Protein AF-A0A9E1ZU69-F1 (afdb_monomer_lite)

Structure (mmCIF, N/CA/C/O backbone):
data_AF-A0A9E1ZU69-F1
#
_entry.id   AF-A0A9E1ZU69-F1
#
loop_
_atom_site.group_PDB
_atom_site.id
_atom_site.type_symbol
_atom_site.label_atom_id
_atom_site.label_alt_id
_atom_site.label_comp_id
_atom_site.label_asym_id
_atom_site.label_entity_id
_atom_site.label_seq_id
_atom_site.pdbx_PDB_ins_code
_atom_site.Cartn_x
_atom_site.Cartn_y
_atom_site.Cartn_z
_atom_site.occupancy
_atom_site.B_iso_or_equiv
_atom_site.auth_seq_id
_atom_site.auth_comp_id
_atom_site.auth_asym_id
_atom_site.auth_atom_id
_atom_site.pdbx_PDB_model_num
ATOM 1 N N . MET A 1 1 ? 20.588 -8.454 -22.641 1.00 67.88 1 MET A N 1
ATOM 2 C CA . MET A 1 1 ? 20.959 -7.018 -22.815 1.00 67.88 1 MET A CA 1
ATOM 3 C C . MET A 1 1 ? 22.465 -6.683 -22.753 1.00 67.88 1 MET A C 1
ATOM 5 O O . MET A 1 1 ? 22.788 -5.515 -22.916 1.00 67.88 1 MET A O 1
ATOM 9 N N . GLY A 1 2 ? 23.400 -7.631 -22.568 1.00 78.75 2 GLY A N 1
ATOM 10 C CA . GLY A 1 2 ? 24.853 -7.400 -22.761 1.00 78.75 2 GLY A CA 1
ATOM 11 C C . GLY A 1 2 ? 25.554 -6.403 -21.818 1.00 78.75 2 GLY A C 1
ATOM 12 O O . GLY A 1 2 ? 26.750 -6.179 -21.959 1.00 78.75 2 GLY A O 1
ATOM 13 N N . VAL A 1 3 ? 24.832 -5.807 -20.868 1.00 89.12 3 VAL A N 1
ATOM 14 C CA . VAL A 1 3 ? 25.339 -4.890 -19.839 1.00 89.12 3 VAL A CA 1
ATOM 15 C C . VAL A 1 3 ? 25.012 -5.502 -18.486 1.00 89.12 3 VAL A C 1
ATOM 17 O O . VAL A 1 3 ? 23.889 -5.965 -18.275 1.00 89.12 3 VAL A O 1
ATOM 20 N N . GLU A 1 4 ? 25.983 -5.493 -17.579 1.00 92.38 4 GLU A N 1
ATOM 21 C CA . GLU A 1 4 ? 25.783 -5.946 -16.209 1.00 92.38 4 GLU A CA 1
ATOM 22 C C . GLU A 1 4 ? 24.802 -5.025 -15.474 1.00 92.38 4 GLU A C 1
ATOM 24 O O . GLU A 1 4 ? 24.901 -3.794 -15.526 1.00 92.38 4 GLU A O 1
ATOM 29 N N . VAL A 1 5 ? 23.835 -5.630 -14.790 1.00 92.75 5 VAL A N 1
ATOM 30 C CA . VAL A 1 5 ? 22.830 -4.920 -14.005 1.00 92.75 5 VAL A CA 1
ATOM 31 C C . VAL A 1 5 ? 22.706 -5.563 -12.635 1.00 92.75 5 VAL A C 1
ATOM 33 O O . VAL A 1 5 ? 22.733 -6.784 -12.509 1.00 92.75 5 VAL A O 1
ATOM 36 N N . LYS A 1 6 ? 22.500 -4.739 -11.608 1.00 93.25 6 LYS A N 1
ATOM 37 C CA . LYS A 1 6 ? 22.016 -5.198 -10.312 1.00 93.25 6 LYS A CA 1
ATOM 38 C C . LYS A 1 6 ? 20.544 -5.586 -10.470 1.00 93.25 6 LYS A C 1
ATOM 40 O O . LYS A 1 6 ? 19.745 -4.691 -10.775 1.00 93.25 6 LYS A O 1
ATOM 45 N N . PRO A 1 7 ? 20.169 -6.861 -10.270 1.00 91.44 7 PRO A N 1
ATOM 46 C CA . PRO A 1 7 ? 18.796 -7.298 -10.466 1.00 91.44 7 PRO A CA 1
ATOM 47 C C . PRO A 1 7 ? 17.822 -6.496 -9.607 1.00 91.44 7 PRO A C 1
ATOM 49 O O . PRO A 1 7 ? 18.098 -6.176 -8.449 1.00 91.44 7 PRO A O 1
ATOM 52 N N . THR A 1 8 ? 16.675 -6.185 -10.192 1.00 88.62 8 THR A N 1
ATOM 53 C CA . THR A 1 8 ? 15.509 -5.678 -9.474 1.00 88.62 8 THR A CA 1
ATOM 54 C C . THR A 1 8 ? 14.303 -6.474 -9.932 1.00 88.62 8 THR A C 1
ATOM 56 O O . THR A 1 8 ? 14.311 -7.042 -11.021 1.00 88.62 8 THR A O 1
ATOM 59 N N . GLN A 1 9 ? 13.280 -6.515 -9.095 1.00 81.00 9 GLN A N 1
ATOM 60 C CA . GLN A 1 9 ? 11.979 -7.062 -9.442 1.00 81.00 9 GLN A CA 1
ATOM 61 C C . GLN A 1 9 ? 10.927 -6.002 -9.141 1.00 81.00 9 GLN A C 1
ATOM 63 O O . GLN A 1 9 ? 11.153 -5.112 -8.319 1.00 81.00 9 GLN A O 1
ATOM 68 N N . GLY A 1 10 ? 9.803 -6.082 -9.841 1.00 88.75 10 GLY A N 1
ATOM 69 C CA . GLY A 1 10 ? 8.682 -5.175 -9.651 1.00 88.75 10 GLY A CA 1
ATOM 70 C C . GLY A 1 10 ? 8.168 -4.590 -10.955 1.00 88.75 10 GLY A C 1
ATOM 71 O O . GLY A 1 10 ? 8.852 -4.568 -11.987 1.00 88.75 10 GLY A O 1
ATOM 72 N N . THR A 1 11 ? 6.935 -4.115 -10.872 1.00 93.25 11 THR A N 1
ATOM 73 C CA . THR A 1 11 ? 6.225 -3.461 -11.962 1.00 93.25 11 THR A CA 1
ATOM 74 C C . THR A 1 11 ? 6.460 -1.960 -11.881 1.00 93.25 11 THR A C 1
ATOM 76 O O . THR A 1 11 ? 6.464 -1.372 -10.802 1.00 93.25 11 THR A O 1
ATOM 79 N N . TYR A 1 12 ? 6.667 -1.328 -13.030 1.00 93.75 12 TYR A N 1
ATOM 80 C CA . TYR A 1 12 ? 6.884 0.104 -13.154 1.00 93.75 12 TYR A CA 1
ATOM 81 C C . TYR A 1 12 ? 5.883 0.696 -14.138 1.00 93.75 12 TYR A C 1
ATOM 83 O O . TYR A 1 12 ? 5.731 0.200 -15.255 1.00 93.75 12 TYR A O 1
ATOM 91 N N . LEU A 1 13 ? 5.248 1.789 -13.735 1.00 92.81 13 LEU A N 1
ATOM 92 C CA . LEU A 1 13 ? 4.365 2.593 -14.561 1.00 92.81 13 LEU A CA 1
ATOM 93 C C . LEU A 1 13 ? 5.162 3.653 -15.322 1.00 92.81 13 LEU A C 1
ATOM 95 O O . LEU A 1 13 ? 5.930 4.423 -14.737 1.00 92.81 13 LEU A O 1
ATOM 99 N N . VAL A 1 14 ? 4.941 3.735 -16.630 1.00 93.88 14 VAL A N 1
ATOM 100 C CA . VAL A 1 14 ? 5.487 4.792 -17.482 1.00 93.88 14 VAL A CA 1
ATOM 101 C C . VAL A 1 14 ? 4.636 6.053 -17.336 1.00 93.88 14 VAL A C 1
ATOM 103 O O . VAL A 1 14 ? 3.497 6.112 -17.791 1.00 93.88 14 VAL A O 1
ATOM 106 N N . THR A 1 15 ? 5.199 7.106 -16.745 1.00 90.94 15 THR A N 1
ATOM 107 C CA . THR A 1 15 ? 4.473 8.371 -16.496 1.00 90.94 15 THR A CA 1
ATOM 108 C C . THR A 1 15 ? 4.539 9.363 -17.658 1.00 90.94 15 THR A C 1
ATOM 110 O O . THR A 1 15 ? 3.729 10.289 -17.738 1.00 90.94 15 THR A O 1
ATOM 113 N N . LYS A 1 16 ? 5.496 9.176 -18.575 1.00 92.25 16 LYS A N 1
ATOM 114 C CA . LYS A 1 16 ? 5.696 9.981 -19.788 1.00 92.25 16 LYS A CA 1
ATOM 115 C C . LYS A 1 16 ? 6.231 9.102 -20.912 1.00 92.25 16 LYS A C 1
ATOM 117 O O . LYS A 1 16 ? 7.031 8.208 -20.654 1.00 92.25 16 LYS A O 1
ATOM 122 N N . ASP A 1 17 ? 5.845 9.402 -22.150 1.00 96.25 17 ASP A N 1
ATOM 123 C CA . ASP A 1 17 ? 6.410 8.756 -23.336 1.00 96.25 17 ASP A CA 1
ATOM 124 C C . ASP A 1 17 ? 7.946 8.761 -23.298 1.00 96.25 17 ASP A C 1
ATOM 126 O O . ASP A 1 17 ? 8.570 9.808 -23.112 1.00 96.25 17 ASP A O 1
ATOM 130 N N . VAL A 1 18 ? 8.565 7.600 -23.516 1.00 96.56 18 VAL A N 1
ATOM 131 C CA . VAL A 1 18 ? 10.014 7.444 -23.350 1.00 96.56 18 VAL A CA 1
ATOM 132 C C . VAL A 1 18 ? 10.609 6.457 -24.344 1.00 96.56 18 VAL A C 1
ATOM 134 O O . VAL A 1 18 ? 10.004 5.453 -24.710 1.00 96.56 18 VAL A O 1
ATOM 137 N N . ASN A 1 19 ? 11.819 6.757 -24.812 1.00 97.88 19 ASN A N 1
ATOM 138 C CA . ASN A 1 19 ? 12.558 5.875 -25.709 1.00 97.88 19 ASN A CA 1
ATOM 139 C C . ASN A 1 19 ? 13.207 4.730 -24.926 1.00 97.88 19 ASN A C 1
ATOM 141 O O . ASN A 1 19 ? 13.850 4.971 -23.904 1.00 97.88 19 ASN A O 1
ATOM 145 N N . VAL A 1 20 ? 13.131 3.522 -25.478 1.00 97.69 20 VAL A N 1
ATOM 146 C CA . VAL A 1 20 ? 13.936 2.381 -25.034 1.00 97.69 20 VAL A CA 1
ATOM 147 C C . VAL A 1 20 ? 15.248 2.385 -25.809 1.00 97.69 20 VAL A C 1
ATOM 149 O O . VAL A 1 20 ? 15.272 2.545 -27.035 1.00 97.69 20 VAL A O 1
ATOM 152 N N . ARG A 1 21 ? 16.355 2.249 -25.089 1.00 97.94 21 ARG A N 1
ATOM 153 C CA . ARG A 1 21 ? 17.717 2.427 -25.592 1.00 97.94 21 ARG A CA 1
ATOM 154 C C . ARG A 1 21 ? 18.514 1.132 -25.494 1.00 97.94 21 ARG A C 1
ATOM 156 O O . ARG A 1 21 ? 18.336 0.360 -24.558 1.00 97.94 21 ARG A O 1
ATOM 163 N N . ALA A 1 22 ? 19.412 0.907 -26.450 1.00 96.94 22 ALA A N 1
ATOM 164 C CA . ALA A 1 22 ? 20.278 -0.275 -26.455 1.00 96.94 22 ALA A CA 1
ATOM 165 C C . ALA A 1 22 ? 21.314 -0.264 -25.320 1.00 96.94 22 ALA A C 1
ATOM 167 O O . ALA A 1 22 ? 21.717 -1.321 -24.850 1.00 96.94 22 ALA A O 1
ATOM 168 N N . LEU A 1 23 ? 21.726 0.926 -24.873 1.00 96.25 23 LEU A N 1
ATOM 169 C CA . LEU A 1 23 ? 22.646 1.136 -23.754 1.00 96.25 23 LEU A CA 1
ATOM 170 C C . LEU A 1 23 ? 22.067 2.199 -22.805 1.00 96.25 23 LEU A C 1
ATOM 172 O O . LEU A 1 23 ? 21.267 3.024 -23.259 1.00 96.25 23 LEU A O 1
ATOM 176 N N . PRO A 1 24 ? 22.491 2.250 -21.527 1.00 96.00 24 PRO A N 1
ATOM 177 C CA . PRO A 1 24 ? 22.041 3.249 -20.552 1.00 96.00 24 PRO A CA 1
ATOM 178 C C . PRO A 1 24 ? 22.662 4.634 -20.817 1.00 96.00 24 PRO A C 1
ATOM 180 O O . PRO A 1 24 ? 23.413 5.178 -20.017 1.00 96.00 24 PRO A O 1
ATOM 183 N N . LYS A 1 25 ? 22.406 5.186 -22.006 1.00 95.06 25 LYS A N 1
ATOM 184 C CA . LYS A 1 25 ? 22.800 6.533 -22.430 1.00 95.06 25 LYS A CA 1
ATOM 185 C C . LYS A 1 25 ? 21.891 7.029 -23.551 1.00 95.06 25 LYS A C 1
ATOM 187 O O . LYS A 1 25 ? 21.511 6.269 -24.449 1.00 95.06 25 LYS A O 1
ATOM 192 N N . THR A 1 26 ? 21.591 8.326 -23.543 1.00 92.44 26 THR A N 1
ATOM 193 C CA . THR A 1 26 ? 20.655 8.975 -24.480 1.00 92.44 26 THR A CA 1
ATOM 194 C C . THR A 1 26 ? 21.112 8.913 -25.937 1.00 92.44 26 THR A C 1
ATOM 196 O O . THR A 1 26 ? 20.271 8.768 -26.823 1.00 92.44 26 THR A O 1
ATOM 199 N N . ALA A 1 27 ? 22.424 8.956 -26.180 1.00 94.00 27 ALA A N 1
ATOM 200 C CA . ALA A 1 27 ? 23.030 8.891 -27.512 1.00 94.00 27 ALA A CA 1
ATOM 201 C C . ALA A 1 27 ? 23.032 7.482 -28.140 1.00 94.00 27 ALA A C 1
ATOM 203 O O . ALA A 1 27 ? 23.405 7.323 -29.298 1.00 94.00 27 ALA A O 1
ATOM 204 N N . SER A 1 28 ? 22.653 6.437 -27.399 1.00 96.06 28 SER A N 1
ATOM 205 C CA . SER A 1 28 ? 22.638 5.079 -27.950 1.00 96.06 28 SER A CA 1
ATOM 206 C C . SER A 1 28 ? 21.445 4.833 -28.880 1.00 96.06 28 SER A C 1
ATOM 208 O O . SER A 1 28 ? 20.433 5.549 -28.847 1.00 96.06 28 SER A O 1
ATOM 210 N N . LYS A 1 29 ? 21.556 3.780 -29.703 1.00 96.75 29 LYS A N 1
ATOM 211 C CA . LYS A 1 29 ? 20.505 3.346 -30.630 1.00 96.75 29 LYS A CA 1
ATOM 212 C C . LYS A 1 29 ? 19.163 3.231 -29.902 1.00 96.75 29 LYS A C 1
ATOM 214 O O . LYS A 1 29 ? 19.053 2.563 -28.872 1.00 96.75 29 LYS A O 1
ATOM 219 N N . ARG A 1 30 ? 18.138 3.880 -30.457 1.00 97.50 30 ARG A N 1
ATOM 220 C CA . ARG A 1 30 ? 16.747 3.689 -30.037 1.00 97.50 30 ARG A CA 1
ATOM 221 C C . ARG A 1 30 ? 16.267 2.334 -30.546 1.00 97.50 30 ARG A C 1
ATOM 223 O O . ARG A 1 30 ? 16.351 2.075 -31.743 1.00 97.50 30 ARG A O 1
ATOM 230 N N . LEU A 1 31 ? 15.767 1.504 -29.640 1.00 97.00 31 LEU A N 1
ATOM 231 C CA . LEU A 1 31 ? 15.199 0.197 -29.960 1.00 97.00 31 LEU A CA 1
ATOM 232 C C . LEU A 1 31 ? 13.687 0.290 -30.170 1.00 97.00 31 LEU A C 1
ATOM 234 O O . LEU A 1 31 ? 13.161 -0.262 -31.128 1.00 97.00 31 LEU A O 1
ATOM 238 N N . SER A 1 32 ? 12.999 1.026 -29.298 1.00 96.56 32 SER A N 1
ATOM 239 C CA . SER A 1 32 ? 11.549 1.223 -29.348 1.00 96.56 32 SER A CA 1
ATOM 240 C C . SER A 1 32 ? 11.137 2.458 -28.533 1.00 96.56 32 SER A C 1
ATOM 242 O O . SER A 1 32 ? 11.984 3.261 -28.118 1.00 96.56 32 SER A O 1
ATOM 244 N N . ARG A 1 33 ? 9.830 2.637 -28.320 1.00 96.62 33 ARG A N 1
ATOM 245 C CA . ARG A 1 33 ? 9.243 3.689 -27.485 1.00 96.62 33 ARG A CA 1
ATOM 246 C C . ARG A 1 33 ? 8.142 3.085 -26.619 1.00 96.62 33 ARG A C 1
ATOM 248 O O . ARG A 1 33 ? 7.311 2.347 -27.134 1.00 96.62 33 ARG A O 1
ATOM 255 N N . LEU A 1 34 ? 8.134 3.433 -25.338 1.00 97.19 34 LEU A N 1
ATOM 256 C CA . LEU A 1 34 ? 7.037 3.154 -24.416 1.00 97.19 34 LEU A CA 1
ATOM 257 C C . LEU A 1 34 ? 6.139 4.385 -24.313 1.00 97.19 34 LEU A C 1
ATOM 259 O O . LEU A 1 34 ? 6.624 5.523 -24.331 1.00 97.19 34 LEU A O 1
ATOM 263 N N . LYS A 1 35 ? 4.835 4.146 -24.221 1.00 96.25 35 LYS A N 1
ATOM 264 C CA . LYS A 1 35 ? 3.811 5.173 -24.050 1.00 96.25 35 LYS A CA 1
ATOM 265 C C . LYS A 1 35 ? 3.504 5.406 -22.578 1.00 96.25 35 LYS A C 1
ATOM 267 O O . LYS A 1 35 ? 3.616 4.487 -21.768 1.00 96.25 35 LYS A O 1
ATOM 272 N N . LYS A 1 36 ? 3.112 6.638 -22.241 1.00 93.44 36 LYS A N 1
ATOM 273 C CA . LYS A 1 36 ? 2.512 6.955 -20.936 1.00 93.44 36 LYS A CA 1
ATOM 274 C C . LYS A 1 36 ? 1.357 5.977 -20.649 1.00 93.44 36 LYS A C 1
ATOM 276 O O . LYS A 1 36 ? 0.582 5.681 -21.552 1.00 93.44 36 LYS A O 1
ATOM 281 N N . GLY A 1 37 ? 1.271 5.479 -19.416 1.00 91.12 37 GLY A N 1
ATOM 282 C CA . GLY A 1 37 ? 0.273 4.494 -18.975 1.00 91.12 37 GLY A CA 1
ATOM 283 C C . GLY A 1 37 ? 0.718 3.034 -19.100 1.00 91.12 37 GLY A C 1
ATOM 284 O O . GLY A 1 37 ? 0.139 2.164 -18.463 1.00 91.12 37 GLY A O 1
ATOM 285 N N . MET A 1 38 ? 1.776 2.736 -19.862 1.00 93.94 38 MET A N 1
ATOM 286 C CA . MET A 1 38 ? 2.262 1.359 -19.974 1.00 93.94 38 MET A CA 1
ATOM 287 C C . MET A 1 38 ? 2.899 0.875 -18.665 1.00 93.94 38 MET A C 1
ATOM 289 O O . MET A 1 38 ? 3.657 1.610 -18.030 1.00 93.94 38 MET A O 1
ATOM 293 N N . LYS A 1 39 ? 2.656 -0.392 -18.316 1.00 94.06 39 LYS A N 1
ATOM 294 C CA . LYS A 1 39 ? 3.346 -1.107 -17.234 1.00 94.06 39 LYS A CA 1
ATOM 295 C C . LYS A 1 39 ? 4.480 -1.959 -17.825 1.00 94.06 39 LYS A C 1
ATOM 297 O O . LYS A 1 39 ? 4.304 -2.609 -18.854 1.00 94.06 39 LYS A O 1
ATOM 302 N N . VAL A 1 40 ? 5.654 -1.940 -17.196 1.00 95.56 40 VAL A N 1
ATOM 303 C CA . VAL A 1 40 ? 6.825 -2.758 -17.571 1.00 9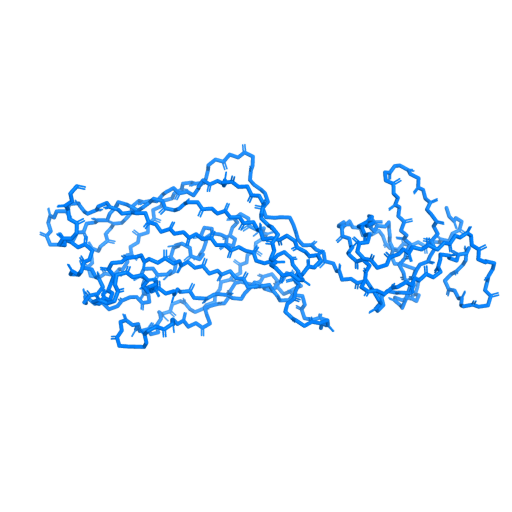5.56 40 VAL A CA 1
ATOM 304 C C . VAL A 1 40 ? 7.453 -3.403 -16.344 1.00 95.56 40 VAL A C 1
ATOM 306 O O . VAL A 1 40 ? 7.348 -2.876 -15.240 1.00 95.56 40 VAL A O 1
ATOM 309 N N . THR A 1 41 ? 8.151 -4.518 -16.529 1.00 96.44 41 THR A N 1
ATOM 310 C CA . THR A 1 41 ? 8.874 -5.188 -15.442 1.00 96.44 41 THR A CA 1
ATOM 311 C C . THR A 1 41 ? 10.313 -4.687 -15.391 1.00 96.44 41 THR A C 1
ATOM 313 O O . THR A 1 41 ? 10.989 -4.613 -16.420 1.00 96.44 41 THR A O 1
ATOM 316 N N . GLY A 1 42 ? 10.811 -4.345 -14.204 1.00 94.69 42 GLY A N 1
ATOM 317 C CA . GLY A 1 42 ? 12.226 -4.023 -14.015 1.00 94.69 42 GLY A CA 1
ATOM 318 C C . GLY A 1 42 ? 13.085 -5.286 -14.084 1.00 94.69 42 GLY A C 1
ATOM 319 O O . GLY A 1 42 ? 12.792 -6.265 -13.411 1.00 94.69 42 GLY A O 1
ATOM 320 N N . ALA A 1 43 ? 14.148 -5.262 -14.885 1.00 93.94 43 ALA A N 1
ATOM 321 C CA . ALA A 1 43 ? 15.144 -6.333 -14.961 1.00 93.94 43 ALA A CA 1
ATOM 322 C C . ALA A 1 43 ? 16.384 -6.036 -14.106 1.00 93.94 43 ALA A C 1
ATOM 324 O O . ALA A 1 43 ? 17.013 -6.949 -13.576 1.00 93.94 43 ALA A O 1
ATOM 325 N N . GLY A 1 44 ? 16.746 -4.759 -13.958 1.00 93.38 44 GLY A N 1
ATOM 326 C CA . GLY A 1 44 ? 17.856 -4.352 -13.104 1.00 93.38 44 GLY A CA 1
ATOM 327 C C . GLY A 1 44 ? 18.387 -2.956 -13.394 1.00 93.38 44 GLY A C 1
ATOM 328 O O . GLY A 1 44 ? 18.152 -2.386 -14.460 1.00 93.38 44 GLY A O 1
ATOM 329 N N . TYR A 1 45 ? 19.135 -2.418 -12.438 1.00 93.94 45 TYR A N 1
ATOM 330 C CA . TYR A 1 45 ? 19.821 -1.136 -12.573 1.00 93.94 45 TYR A CA 1
ATOM 331 C C . TYR A 1 45 ? 21.271 -1.363 -13.023 1.00 93.94 45 TYR A C 1
ATOM 333 O O . TYR A 1 45 ? 21.990 -2.113 -12.359 1.00 93.94 45 TYR A O 1
ATOM 341 N N . PRO A 1 46 ? 21.738 -0.734 -14.115 1.00 93.94 46 PRO A N 1
ATOM 342 C CA . PRO A 1 46 ? 23.160 -0.691 -14.435 1.00 93.94 46 PRO A CA 1
ATOM 343 C C . PRO A 1 46 ? 23.902 0.205 -13.427 1.00 93.94 46 PRO A C 1
ATOM 345 O O . PRO A 1 46 ? 23.294 0.794 -12.532 1.00 93.94 46 PRO A O 1
ATOM 348 N N . LYS A 1 47 ? 25.228 0.346 -13.585 1.00 92.19 47 LYS A N 1
ATOM 349 C CA . LYS A 1 47 ? 26.061 1.208 -12.719 1.00 92.19 47 LYS A CA 1
ATOM 350 C C . LYS A 1 47 ? 25.491 2.627 -12.562 1.00 92.19 47 LYS A C 1
ATOM 352 O O . LYS A 1 47 ? 25.557 3.193 -11.475 1.00 92.19 47 LYS A O 1
ATOM 357 N N . ASP A 1 48 ? 24.927 3.184 -13.634 1.00 90.81 48 ASP A N 1
ATOM 358 C CA . ASP A 1 48 ? 24.164 4.431 -13.584 1.00 90.81 48 ASP A CA 1
ATOM 359 C C . ASP A 1 48 ? 22.678 4.158 -13.295 1.00 90.81 48 ASP A C 1
ATOM 361 O O . ASP A 1 48 ? 21.907 3.775 -14.178 1.00 90.81 48 ASP A O 1
ATOM 365 N N . ALA A 1 49 ? 22.265 4.415 -12.053 1.00 87.25 49 ALA A N 1
ATOM 366 C CA . ALA A 1 49 ? 20.889 4.232 -11.600 1.00 87.25 49 ALA A CA 1
ATOM 367 C C . ALA A 1 49 ? 19.879 5.220 -12.224 1.00 87.25 49 ALA A C 1
ATOM 369 O O . ALA A 1 49 ? 18.677 5.105 -11.976 1.00 87.25 49 ALA A O 1
ATOM 370 N N . ALA A 1 50 ? 20.321 6.183 -13.045 1.00 92.75 50 ALA A N 1
ATOM 371 C CA . ALA A 1 50 ? 19.422 6.994 -13.867 1.00 92.75 50 ALA A CA 1
ATOM 372 C C . ALA A 1 50 ? 18.734 6.179 -14.976 1.00 92.75 50 ALA A C 1
ATOM 374 O O . ALA A 1 50 ? 17.781 6.664 -15.590 1.00 92.75 50 ALA A O 1
ATOM 375 N N . TRP A 1 51 ? 19.175 4.943 -15.214 1.00 96.19 51 TRP A N 1
ATOM 376 C CA . TRP A 1 51 ? 18.593 4.020 -16.179 1.00 96.19 51 TRP A CA 1
ATOM 377 C C . TRP A 1 51 ? 18.072 2.767 -15.496 1.00 96.19 51 TRP A C 1
ATOM 379 O O . TRP A 1 51 ? 18.645 2.290 -14.525 1.00 96.19 51 TRP A O 1
ATOM 389 N N . LEU A 1 52 ? 17.010 2.200 -16.047 1.00 96.50 52 LEU A N 1
ATOM 390 C CA . LEU A 1 52 ? 16.487 0.901 -15.660 1.00 96.50 52 LEU A CA 1
ATOM 391 C C . LEU A 1 52 ? 16.446 0.012 -16.900 1.00 96.50 52 LEU A C 1
ATOM 393 O O . LEU A 1 52 ? 15.917 0.418 -17.936 1.00 96.50 52 LEU A O 1
ATOM 397 N N . ALA A 1 53 ? 17.007 -1.189 -16.802 1.00 96.88 53 ALA A N 1
ATOM 398 C CA . ALA A 1 53 ? 16.755 -2.237 -17.779 1.00 96.88 53 ALA A CA 1
ATOM 399 C C . ALA A 1 53 ? 15.334 -2.764 -17.568 1.00 96.88 53 ALA A C 1
ATOM 401 O O . ALA A 1 53 ? 14.975 -3.110 -16.441 1.00 96.88 53 ALA A O 1
ATOM 402 N N . VAL A 1 54 ? 14.530 -2.818 -18.627 1.00 96.88 54 VAL A N 1
ATOM 403 C CA . VAL A 1 54 ? 13.112 -3.195 -18.548 1.00 96.88 54 VAL A CA 1
ATOM 404 C C . VAL A 1 54 ? 12.771 -4.352 -19.481 1.00 96.88 54 VAL A C 1
ATOM 406 O O . VAL A 1 54 ? 13.399 -4.555 -20.526 1.00 96.88 54 VAL A O 1
ATOM 409 N N . ARG A 1 55 ? 11.740 -5.093 -19.085 1.00 95.44 55 ARG A N 1
ATOM 410 C CA . ARG A 1 55 ? 11.169 -6.251 -19.770 1.00 95.44 55 ARG A CA 1
ATOM 411 C C . ARG A 1 55 ? 9.669 -6.084 -19.966 1.00 95.44 55 ARG A C 1
ATOM 413 O O . ARG A 1 55 ? 9.017 -5.308 -19.264 1.00 95.44 55 ARG A O 1
ATOM 420 N N . MET A 1 56 ? 9.133 -6.849 -20.907 1.00 92.12 56 MET A N 1
ATOM 421 C CA . MET A 1 56 ? 7.699 -7.050 -21.089 1.00 92.12 56 MET A CA 1
ATOM 422 C C . MET A 1 56 ? 7.453 -8.537 -21.318 1.00 92.12 56 MET A C 1
ATOM 424 O O . MET A 1 56 ? 7.896 -9.084 -22.330 1.00 92.12 56 MET A O 1
ATOM 428 N N . GLY A 1 57 ? 6.824 -9.191 -20.338 1.00 87.25 57 GLY A N 1
ATOM 429 C CA . GLY A 1 57 ? 6.877 -10.649 -20.223 1.00 87.25 57 GLY A CA 1
ATOM 430 C C . GLY A 1 57 ? 8.332 -11.126 -20.170 1.00 87.25 57 GLY A C 1
ATOM 431 O O . GLY A 1 57 ? 9.176 -10.500 -19.525 1.00 87.25 57 GLY A O 1
ATOM 432 N N . ASP A 1 58 ? 8.644 -12.166 -20.938 1.00 87.12 58 ASP A N 1
ATOM 433 C CA . ASP A 1 58 ? 9.995 -12.741 -21.010 1.00 87.12 58 ASP A CA 1
ATOM 434 C C . ASP A 1 58 ? 10.950 -11.977 -21.941 1.00 87.12 58 ASP A C 1
ATOM 436 O O . ASP A 1 58 ? 12.123 -12.328 -22.084 1.00 87.12 58 ASP A O 1
ATOM 440 N N . LYS A 1 59 ? 10.476 -10.908 -22.594 1.00 92.38 59 LYS A N 1
ATOM 441 C CA . LYS A 1 59 ? 11.267 -10.154 -23.567 1.00 92.38 59 LYS A CA 1
ATOM 442 C C . LYS A 1 59 ? 12.014 -8.995 -22.915 1.00 92.38 59 LYS A C 1
ATOM 444 O O . LYS A 1 59 ? 11.412 -8.016 -22.473 1.00 92.38 59 LYS A O 1
ATOM 449 N N . ASP A 1 60 ? 13.342 -9.055 -22.974 1.00 94.31 60 ASP A N 1
ATOM 450 C CA . ASP A 1 60 ? 14.230 -7.913 -22.740 1.00 94.31 60 ASP A CA 1
ATOM 451 C C . ASP A 1 60 ? 13.952 -6.800 -23.769 1.00 94.31 60 ASP A C 1
ATOM 453 O O . ASP A 1 60 ? 14.098 -7.007 -24.977 1.00 94.31 60 ASP A O 1
ATOM 457 N N . LEU A 1 61 ? 13.582 -5.602 -23.305 1.00 95.56 61 LEU A N 1
ATOM 458 C CA . LEU A 1 61 ? 13.327 -4.460 -24.192 1.00 95.56 61 LEU A CA 1
ATOM 459 C C . LEU A 1 61 ? 14.553 -3.554 -24.351 1.00 95.56 61 LEU A C 1
ATOM 461 O O . LEU A 1 61 ? 14.799 -3.043 -25.444 1.00 95.56 61 LEU A O 1
ATOM 465 N N . GLY A 1 62 ? 15.303 -3.329 -23.270 1.00 96.75 62 GLY A N 1
ATOM 466 C CA . GLY A 1 62 ? 16.450 -2.419 -23.224 1.00 96.75 62 GLY A CA 1
ATOM 467 C C . GLY A 1 62 ? 16.402 -1.478 -22.021 1.00 96.75 62 GLY A C 1
ATOM 468 O O . GLY A 1 62 ? 15.787 -1.785 -21.003 1.00 96.75 62 GLY A O 1
ATOM 469 N N . PHE A 1 63 ? 17.055 -0.323 -22.137 1.00 97.81 63 PHE A N 1
ATOM 470 C CA . PHE A 1 63 ? 17.226 0.649 -21.055 1.00 97.81 63 PHE A CA 1
ATOM 471 C C . PHE A 1 63 ? 16.290 1.848 -21.205 1.00 97.81 63 PHE A C 1
ATOM 473 O O . PHE A 1 63 ? 16.173 2.432 -22.284 1.00 97.81 63 PHE A O 1
ATOM 480 N N . VAL A 1 64 ? 15.664 2.253 -20.104 1.00 97.31 64 VAL A N 1
ATOM 481 C CA . VAL A 1 64 ? 14.747 3.395 -20.017 1.00 97.31 64 VAL A CA 1
ATOM 482 C C . VAL A 1 64 ? 15.227 4.354 -18.934 1.00 97.31 64 VAL A C 1
ATOM 484 O O . VAL A 1 64 ? 15.771 3.928 -17.919 1.00 97.31 64 VAL A O 1
ATOM 487 N N . TYR A 1 65 ? 15.038 5.656 -19.145 1.00 95.38 65 TYR A N 1
ATOM 488 C CA . TYR A 1 65 ? 15.373 6.675 -18.154 1.00 95.38 65 TYR A CA 1
ATOM 489 C C . TYR A 1 65 ? 14.479 6.513 -16.914 1.00 95.38 65 TYR A C 1
ATOM 491 O O . TYR A 1 65 ? 13.271 6.730 -16.975 1.00 95.38 65 TYR A O 1
ATOM 499 N N . SER A 1 66 ? 15.057 6.102 -15.786 1.00 92.12 66 SER A N 1
ATOM 500 C CA . SER A 1 66 ? 14.309 5.717 -14.585 1.00 92.12 66 SER A CA 1
ATOM 501 C C . SER A 1 66 ? 13.432 6.830 -13.993 1.00 92.12 66 SER A C 1
ATOM 503 O O . SER A 1 66 ? 12.391 6.485 -13.446 1.00 92.12 66 SER A O 1
ATOM 505 N N . PRO A 1 67 ? 13.769 8.135 -14.071 1.00 91.06 67 PRO A N 1
ATOM 506 C CA . PRO A 1 67 ? 12.926 9.185 -13.487 1.00 91.06 67 PRO A CA 1
ATOM 507 C C . PRO A 1 67 ? 11.533 9.358 -14.104 1.00 91.06 67 PRO A C 1
ATOM 509 O O . PRO A 1 67 ? 10.700 10.030 -13.505 1.00 91.06 67 PRO A O 1
ATOM 512 N N . VAL A 1 68 ? 11.263 8.781 -15.281 1.00 91.88 68 VAL A N 1
ATOM 513 C CA . VAL A 1 68 ? 9.901 8.748 -15.853 1.00 91.88 68 VAL A CA 1
ATOM 514 C C . VAL A 1 68 ? 9.145 7.461 -15.519 1.00 91.88 68 VAL A C 1
ATOM 516 O O . VAL A 1 68 ? 8.028 7.259 -16.001 1.00 91.88 68 VAL A O 1
ATOM 519 N N . LEU A 1 69 ? 9.742 6.597 -14.701 1.00 91.62 69 LEU A N 1
ATOM 520 C CA . LEU A 1 69 ? 9.152 5.361 -14.220 1.00 91.62 69 LEU A CA 1
ATOM 521 C C . LEU A 1 69 ? 8.797 5.502 -12.745 1.00 91.62 69 LEU A C 1
ATOM 523 O O . LEU A 1 69 ? 9.600 5.967 -11.936 1.00 91.62 69 LEU A O 1
ATOM 527 N N . VAL A 1 70 ? 7.601 5.049 -12.401 1.00 90.00 70 VAL A N 1
ATOM 528 C CA . VAL A 1 70 ? 7.133 4.973 -11.021 1.00 90.00 70 VAL A CA 1
ATOM 529 C C . VAL A 1 70 ? 6.997 3.500 -10.651 1.00 90.00 70 VAL A C 1
ATOM 531 O O . VAL A 1 70 ? 6.263 2.793 -11.337 1.00 90.00 70 VAL A O 1
ATOM 534 N N . PRO A 1 71 ? 7.706 2.999 -9.624 1.00 91.12 71 PRO A N 1
ATOM 535 C CA . PRO A 1 71 ? 7.495 1.633 -9.163 1.00 91.12 71 PRO A CA 1
ATOM 536 C C . PRO A 1 71 ? 6.102 1.511 -8.543 1.00 91.12 71 PRO A C 1
ATOM 538 O O . PRO A 1 71 ? 5.695 2.368 -7.757 1.00 91.12 71 PRO A O 1
ATOM 541 N N . LEU A 1 72 ? 5.403 0.440 -8.897 1.00 91.81 72 LEU A N 1
ATOM 542 C CA . LEU A 1 72 ? 4.127 0.052 -8.313 1.00 91.81 72 LEU A CA 1
ATOM 543 C C . LEU A 1 72 ? 4.359 -1.056 -7.286 1.00 91.81 72 LEU A C 1
ATOM 545 O O . LEU A 1 72 ? 5.249 -1.897 -7.454 1.00 91.81 72 LEU A O 1
ATOM 549 N N . ILE A 1 73 ? 3.553 -1.055 -6.231 1.00 92.81 73 ILE A N 1
ATOM 550 C CA . ILE A 1 73 ? 3.373 -2.237 -5.381 1.00 92.81 73 ILE A CA 1
ATOM 551 C C . ILE A 1 73 ? 2.192 -3.052 -5.893 1.00 92.81 73 ILE A C 1
ATOM 553 O O . ILE A 1 73 ? 1.362 -2.523 -6.618 1.00 92.81 73 ILE A O 1
ATOM 557 N N . ASP A 1 74 ? 2.126 -4.320 -5.504 1.00 93.06 74 ASP A N 1
ATOM 558 C CA . ASP A 1 74 ? 0.944 -5.146 -5.730 1.00 93.06 74 ASP A CA 1
ATOM 559 C C . ASP A 1 74 ? 0.216 -5.338 -4.400 1.00 93.06 74 ASP A C 1
ATOM 561 O O . ASP A 1 74 ? 0.796 -5.856 -3.440 1.00 93.06 74 ASP A O 1
ATOM 565 N N . GLY A 1 75 ? -1.020 -4.850 -4.330 1.00 95.25 75 GLY A N 1
ATOM 566 C CA . GLY A 1 75 ? -1.897 -5.008 -3.176 1.00 95.25 75 GLY A CA 1
ATOM 567 C C . GLY A 1 75 ? -2.695 -6.311 -3.180 1.00 95.25 75 GLY A C 1
ATOM 568 O O . GLY A 1 75 ? -3.262 -6.670 -2.153 1.00 95.25 75 GLY A O 1
ATOM 569 N N . ALA A 1 76 ? -2.735 -7.044 -4.295 1.00 96.12 76 ALA A N 1
ATOM 570 C CA . ALA A 1 76 ? -3.590 -8.219 -4.406 1.00 96.12 76 ALA A CA 1
ATOM 571 C C . ALA A 1 76 ? -3.282 -9.285 -3.337 1.00 96.12 76 ALA A C 1
ATOM 573 O O . ALA A 1 76 ? -2.124 -9.575 -3.014 1.00 96.12 76 ALA A O 1
ATOM 574 N N . LEU A 1 77 ? -4.342 -9.909 -2.816 1.00 96.00 77 LEU A N 1
ATOM 575 C CA . LEU A 1 77 ? -4.252 -11.053 -1.911 1.00 96.00 77 LEU A CA 1
ATOM 576 C C . LEU A 1 77 ? -4.811 -12.297 -2.593 1.00 96.00 77 LEU A C 1
ATOM 578 O O . LEU A 1 77 ? -5.842 -12.253 -3.255 1.00 96.00 77 LEU A O 1
ATOM 582 N N . THR A 1 78 ? -4.139 -13.429 -2.397 1.00 91.69 78 THR A N 1
ATOM 583 C CA . THR A 1 78 ? -4.600 -14.742 -2.874 1.00 91.69 78 THR A CA 1
ATOM 584 C C . THR A 1 78 ? -5.468 -15.477 -1.852 1.00 91.69 78 THR A C 1
ATOM 586 O O . THR A 1 78 ? -5.957 -16.568 -2.130 1.00 91.69 78 THR A O 1
ATOM 589 N N . GLY A 1 79 ? -5.648 -14.901 -0.663 1.00 93.12 79 GLY A N 1
ATOM 590 C CA . GLY A 1 79 ? -6.471 -15.456 0.399 1.00 93.12 79 GLY A CA 1
ATOM 591 C C . GLY A 1 79 ? -6.696 -14.456 1.526 1.00 93.12 79 GLY A C 1
ATOM 592 O O . GLY A 1 79 ? -5.955 -13.481 1.672 1.00 93.12 79 GLY A O 1
ATOM 593 N N . GLU A 1 80 ? -7.719 -14.737 2.321 1.00 96.81 80 GLU A N 1
ATOM 594 C CA . GLU A 1 80 ? -8.125 -13.941 3.475 1.00 96.81 80 GLU A CA 1
ATOM 595 C C . GLU A 1 80 ? -7.012 -13.856 4.531 1.00 96.81 80 GLU A C 1
ATOM 597 O O . GLU A 1 80 ? -6.362 -14.850 4.886 1.00 96.81 80 GLU A O 1
ATOM 602 N N . LEU A 1 81 ? -6.826 -12.666 5.104 1.00 98.44 81 LEU A N 1
ATOM 603 C CA . LEU A 1 81 ? -5.966 -12.469 6.270 1.00 98.44 81 LEU A CA 1
ATOM 604 C C . LEU A 1 81 ? -6.823 -12.392 7.528 1.00 98.44 81 LEU A C 1
ATOM 606 O O . LEU A 1 81 ? -7.807 -11.670 7.570 1.00 98.44 81 LEU A O 1
ATOM 610 N N . ARG A 1 82 ? -6.412 -13.072 8.601 1.00 98.44 82 ARG A N 1
ATOM 611 C CA . ARG A 1 82 ? -7.109 -13.031 9.895 1.00 98.44 82 ARG A CA 1
ATOM 612 C C . ARG A 1 82 ? -6.182 -12.638 11.035 1.00 98.44 82 ARG A C 1
ATOM 614 O O . ARG A 1 82 ? -4.968 -12.882 10.996 1.00 98.44 82 ARG A O 1
ATOM 621 N N . GLY A 1 83 ? -6.769 -12.084 12.089 1.00 98.25 83 GLY A N 1
ATOM 622 C CA . GLY A 1 83 ? -6.034 -11.754 13.302 1.00 98.25 83 GLY A CA 1
ATOM 623 C C . GLY A 1 83 ? -6.906 -11.368 14.489 1.00 98.25 83 GLY A C 1
ATOM 624 O O . GLY A 1 83 ? -8.133 -11.504 14.487 1.00 98.25 83 GLY A O 1
ATOM 625 N N . LYS A 1 84 ? -6.224 -10.937 15.549 1.00 98.00 84 LYS A N 1
ATOM 626 C CA . LYS A 1 84 ? -6.812 -10.459 16.802 1.00 98.00 84 LYS A CA 1
ATOM 627 C C . LYS A 1 84 ? -6.057 -9.217 17.256 1.00 98.00 84 LYS A C 1
ATOM 629 O O . LYS A 1 84 ? -4.860 -9.113 17.008 1.00 98.00 84 LYS A O 1
ATOM 634 N N . LEU A 1 85 ? -6.745 -8.317 17.943 1.00 96.06 85 LEU A N 1
ATOM 635 C CA . LEU A 1 85 ? -6.170 -7.100 18.519 1.00 96.06 85 LEU A CA 1
ATOM 636 C C . LEU A 1 85 ? -6.907 -6.734 19.813 1.00 96.06 85 LEU A C 1
ATOM 638 O O . LEU A 1 85 ? -8.017 -7.215 20.053 1.00 96.06 85 LEU A O 1
ATOM 642 N N . ASP A 1 86 ? -6.305 -5.863 20.617 1.00 93.88 86 ASP A N 1
ATOM 643 C CA . ASP A 1 86 ? -6.994 -5.135 21.685 1.00 93.88 86 ASP A CA 1
ATOM 644 C C . ASP A 1 86 ? -7.063 -3.657 21.290 1.00 93.88 86 ASP A C 1
ATOM 646 O O . ASP A 1 86 ? -6.032 -3.012 21.085 1.00 93.88 86 ASP A O 1
ATOM 650 N N . ALA A 1 87 ? -8.277 -3.122 21.154 1.00 92.19 87 ALA A N 1
ATOM 651 C CA . ALA A 1 87 ? -8.496 -1.727 20.781 1.00 92.19 87 ALA A CA 1
ATOM 652 C C . ALA A 1 87 ? -8.393 -0.755 21.977 1.00 92.19 87 ALA A C 1
ATOM 654 O O . ALA A 1 87 ? -8.682 0.438 21.842 1.00 92.19 87 ALA A O 1
ATOM 655 N N . GLY A 1 88 ? -7.975 -1.251 23.145 1.00 88.44 88 GLY A N 1
ATOM 656 C CA . GLY A 1 88 ? -7.937 -0.527 24.410 1.00 88.44 88 GLY A CA 1
ATOM 657 C C . GLY A 1 88 ? -9.265 -0.617 25.161 1.00 88.44 88 GLY A C 1
ATOM 658 O O . GLY A 1 88 ? -10.292 -0.978 24.598 1.00 88.44 88 GLY A O 1
ATOM 659 N N . ASN A 1 89 ? -9.261 -0.273 26.452 1.00 87.12 89 ASN A N 1
ATOM 660 C CA . ASN A 1 89 ? -10.433 -0.411 27.330 1.00 87.12 89 ASN A CA 1
ATOM 661 C C . ASN A 1 89 ? -10.978 -1.859 27.382 1.00 87.12 89 ASN A C 1
ATOM 663 O O . ASN A 1 89 ? -12.192 -2.065 27.384 1.00 87.12 89 ASN A O 1
ATOM 667 N N . ASN A 1 90 ? -10.080 -2.857 27.408 1.00 85.81 90 ASN A N 1
ATOM 668 C CA . ASN A 1 90 ? -10.393 -4.295 27.374 1.00 85.81 90 ASN A CA 1
ATOM 669 C C . ASN A 1 90 ? -11.258 -4.707 26.166 1.00 85.81 90 ASN A C 1
ATOM 671 O O . ASN A 1 90 ? -12.113 -5.595 26.254 1.00 85.81 90 ASN A O 1
ATOM 675 N N . ARG A 1 91 ? -11.048 -4.051 25.021 1.00 93.62 91 ARG A N 1
ATOM 676 C CA . ARG A 1 91 ? -11.810 -4.263 23.789 1.00 93.62 91 ARG A CA 1
ATOM 677 C C . ARG A 1 91 ? -11.094 -5.269 22.907 1.00 93.62 91 ARG A C 1
ATOM 679 O O . ARG A 1 91 ? -10.471 -4.923 21.905 1.00 93.62 91 ARG A O 1
ATOM 686 N N . ALA A 1 92 ? -11.218 -6.538 23.280 1.00 96.94 92 ALA A N 1
ATOM 687 C CA . ALA A 1 92 ? -10.740 -7.631 22.449 1.00 96.94 92 ALA A CA 1
ATOM 688 C C . ALA A 1 92 ? -11.531 -7.685 21.133 1.00 96.94 92 ALA A C 1
ATOM 690 O O . ALA A 1 92 ? -12.766 -7.724 21.133 1.00 96.94 92 ALA A O 1
ATOM 691 N N . CYS A 1 93 ? -10.811 -7.725 20.019 1.00 97.88 93 CYS A N 1
ATOM 692 C CA . CYS A 1 93 ? -11.362 -7.783 18.675 1.00 97.88 93 CYS A CA 1
ATOM 693 C C . CYS A 1 93 ? -10.765 -8.955 17.893 1.00 97.88 93 CYS A C 1
ATOM 695 O O . CYS A 1 93 ? -9.602 -9.331 18.064 1.00 97.88 93 CYS A O 1
ATOM 697 N N . ARG A 1 94 ? -11.567 -9.509 16.988 1.00 98.38 94 ARG A N 1
ATOM 698 C CA . ARG A 1 94 ? -11.123 -10.366 15.883 1.00 98.38 94 ARG A CA 1
ATOM 699 C C . ARG A 1 94 ? -11.395 -9.643 14.575 1.00 98.38 94 ARG A C 1
ATOM 701 O O . ARG A 1 94 ? -12.367 -8.891 14.512 1.00 98.38 94 ARG A O 1
ATOM 708 N N . TYR A 1 95 ? -10.566 -9.893 13.572 1.00 98.69 95 TYR A N 1
ATOM 709 C CA . TYR A 1 95 ? -10.756 -9.321 12.247 1.00 98.69 95 TYR A CA 1
ATOM 710 C C . TYR A 1 95 ? -10.457 -10.324 11.129 1.00 98.69 95 TYR A C 1
ATOM 712 O O . TYR A 1 95 ? -9.646 -11.243 11.323 1.00 98.69 95 TYR A O 1
ATOM 720 N N . SER A 1 96 ? -11.078 -10.097 9.974 1.00 98.75 96 SER A N 1
ATOM 721 C CA . SER A 1 96 ? -10.663 -10.612 8.667 1.00 98.75 96 SER A CA 1
ATOM 722 C C . SER A 1 96 ? -10.401 -9.463 7.692 1.00 98.75 96 SER A C 1
ATOM 724 O O . SER A 1 96 ? -10.875 -8.349 7.909 1.00 98.75 96 SER A O 1
ATOM 726 N N . ILE A 1 97 ? -9.593 -9.727 6.668 1.00 98.75 97 ILE A N 1
ATOM 727 C CA . ILE A 1 97 ? -9.339 -8.841 5.533 1.00 98.75 97 ILE A CA 1
ATOM 728 C C . ILE A 1 97 ? -9.527 -9.681 4.278 1.00 98.75 97 ILE A C 1
ATOM 730 O O . ILE A 1 97 ? -8.759 -10.627 4.062 1.00 98.75 97 ILE A O 1
ATOM 734 N N . ASP A 1 98 ? -10.496 -9.294 3.467 1.00 98.38 98 ASP A N 1
ATOM 735 C CA . ASP A 1 98 ? -10.842 -9.927 2.202 1.00 98.38 98 ASP A CA 1
ATOM 736 C C . ASP A 1 98 ? -10.515 -8.964 1.058 1.00 98.38 98 ASP A C 1
ATOM 738 O O . ASP A 1 98 ? -10.724 -7.760 1.173 1.00 98.38 98 ASP A O 1
ATOM 742 N N . PHE A 1 99 ? -9.891 -9.467 -0.007 1.00 98.31 99 PHE A N 1
ATOM 743 C CA . PHE A 1 99 ? -9.516 -8.654 -1.165 1.00 98.31 99 PHE A CA 1
ATOM 744 C C . PHE A 1 99 ? -10.655 -8.653 -2.180 1.00 98.31 99 PHE A C 1
ATOM 746 O O . PHE A 1 99 ? -10.987 -9.701 -2.731 1.00 98.31 99 PHE A O 1
ATOM 753 N N . GLU A 1 100 ? -11.199 -7.470 -2.445 1.00 97.50 100 GLU A N 1
ATOM 754 C CA . GLU A 1 100 ? -12.373 -7.286 -3.302 1.00 97.50 100 GLU A CA 1
ATOM 755 C C . GLU A 1 100 ? -11.988 -7.105 -4.771 1.00 97.50 100 GLU A C 1
ATOM 757 O O . GLU A 1 100 ? -12.746 -7.440 -5.681 1.00 97.50 100 GLU A O 1
ATOM 762 N N . GLY A 1 101 ? -10.777 -6.611 -5.023 1.00 96.19 101 GLY A N 1
ATOM 763 C CA . GLY A 1 101 ? -10.261 -6.440 -6.370 1.00 96.19 101 GLY A CA 1
ATOM 764 C C . GLY A 1 101 ? -9.421 -5.186 -6.520 1.00 96.19 101 GLY A C 1
ATOM 765 O O . GLY A 1 101 ? -8.964 -4.579 -5.550 1.00 96.19 101 GLY A O 1
ATOM 766 N N . LYS A 1 102 ? -9.188 -4.823 -7.780 1.00 94.31 102 LYS A N 1
ATOM 767 C CA . LYS A 1 102 ? -8.527 -3.571 -8.132 1.00 94.31 102 LYS A CA 1
ATOM 768 C C . LYS A 1 102 ? -9.513 -2.641 -8.815 1.00 94.31 102 LYS A C 1
ATOM 770 O O . LYS A 1 102 ? -10.222 -3.072 -9.724 1.00 94.31 102 LYS A O 1
ATOM 775 N N . SER A 1 103 ? -9.504 -1.379 -8.415 1.00 91.06 103 SER A N 1
ATOM 776 C CA . SER A 1 103 ? -10.249 -0.304 -9.058 1.00 91.06 103 SER A CA 1
ATOM 777 C C . SER A 1 103 ? -9.303 0.723 -9.679 1.00 91.06 103 SER A C 1
ATOM 779 O O . SER A 1 103 ? -8.139 0.863 -9.291 1.00 91.06 103 SER A O 1
ATOM 781 N N . GLU A 1 104 ? -9.792 1.429 -10.692 1.00 84.25 104 GLU A N 1
ATOM 782 C CA . GLU A 1 104 ? -9.099 2.580 -11.264 1.00 84.25 104 GLU A CA 1
ATOM 783 C C . GLU A 1 104 ? -9.530 3.838 -10.503 1.00 84.25 104 GLU A C 1
ATOM 785 O O . GLU A 1 104 ? -10.724 4.078 -10.317 1.00 84.25 104 GLU A O 1
ATOM 790 N N . ALA A 1 105 ? -8.571 4.659 -10.070 1.00 73.31 105 ALA A N 1
ATOM 791 C CA . ALA A 1 105 ? -8.891 6.009 -9.619 1.00 73.31 105 ALA A CA 1
ATOM 792 C C . ALA A 1 105 ? -9.164 6.899 -10.839 1.00 73.31 105 ALA A C 1
ATOM 794 O O . ALA A 1 105 ? -8.395 6.885 -11.801 1.00 73.31 105 ALA A O 1
ATOM 795 N N . ASP A 1 106 ? -10.245 7.683 -10.799 1.00 73.25 106 ASP A N 1
ATOM 796 C CA . ASP A 1 106 ? -10.630 8.546 -11.918 1.00 73.25 106 ASP A CA 1
ATOM 797 C C . ASP A 1 106 ? -9.485 9.495 -12.318 1.00 73.25 106 ASP A C 1
ATOM 799 O O . ASP A 1 106 ? -8.907 10.203 -11.490 1.00 73.25 106 ASP A O 1
ATOM 803 N N . GLY A 1 107 ? -9.126 9.474 -13.602 1.00 74.94 107 GLY A N 1
ATOM 804 C CA . GLY A 1 107 ? -8.018 10.250 -14.161 1.00 74.94 107 GLY A CA 1
ATOM 805 C C . GLY A 1 107 ? -6.605 9.770 -13.797 1.00 74.94 107 GLY A C 1
ATOM 806 O O . GLY A 1 107 ? -5.631 10.363 -14.278 1.00 74.94 107 GLY A O 1
ATOM 807 N N . GLU A 1 108 ? -6.457 8.706 -13.007 1.00 80.81 108 GLU A N 1
ATOM 808 C CA . GLU A 1 108 ? -5.162 8.153 -12.610 1.00 80.81 108 GLU A CA 1
ATOM 809 C C . GLU A 1 108 ? -4.740 6.965 -13.483 1.00 80.81 108 GLU A C 1
ATOM 811 O O . GLU A 1 108 ? -5.537 6.255 -14.084 1.00 80.81 108 GLU A O 1
ATOM 816 N N . LEU A 1 109 ? -3.426 6.754 -13.582 1.00 82.50 109 LEU A N 1
ATOM 817 C CA . LEU A 1 109 ? -2.833 5.673 -14.388 1.00 82.50 109 LEU A CA 1
ATOM 818 C C . LEU A 1 109 ? -2.449 4.439 -13.563 1.00 82.50 109 LEU A C 1
ATOM 820 O O . LEU A 1 109 ? -1.707 3.571 -14.035 1.00 82.50 109 LEU A O 1
ATOM 824 N N . PHE A 1 110 ? -2.865 4.408 -12.305 1.00 83.12 110 PHE A N 1
ATOM 825 C CA . PHE A 1 110 ? -2.547 3.355 -11.358 1.00 83.12 110 PHE A CA 1
ATOM 826 C C . PHE A 1 110 ? -3.817 2.823 -10.713 1.00 83.12 110 PHE A C 1
ATOM 828 O O . PHE A 1 110 ? -4.842 3.497 -10.655 1.00 83.12 110 PHE A O 1
ATOM 835 N N . GLU A 1 111 ? -3.703 1.597 -10.226 1.00 90.06 111 GLU A N 1
ATOM 836 C CA . GLU A 1 111 ? -4.786 0.888 -9.567 1.00 90.06 111 GLU A CA 1
ATOM 837 C C . GLU A 1 111 ? -4.785 1.184 -8.065 1.00 90.06 111 GLU A C 1
ATOM 839 O O . GLU A 1 111 ? -3.752 1.490 -7.450 1.00 90.06 111 GLU A O 1
ATOM 844 N N . ILE A 1 112 ? -5.971 1.072 -7.487 1.00 93.44 112 ILE A N 1
ATOM 845 C CA . ILE A 1 112 ? -6.211 0.974 -6.058 1.00 93.44 112 ILE A CA 1
ATOM 846 C C . ILE A 1 112 ? -6.560 -0.484 -5.779 1.00 93.44 112 ILE A C 1
ATOM 848 O O . ILE A 1 112 ? -7.345 -1.083 -6.505 1.00 93.44 112 ILE A O 1
ATOM 852 N N . ALA A 1 113 ? -5.940 -1.069 -4.759 1.00 97.00 113 ALA A N 1
ATOM 853 C CA . ALA A 1 113 ? -6.337 -2.376 -4.254 1.00 97.00 113 ALA A CA 1
ATOM 854 C C . ALA A 1 113 ? -7.354 -2.183 -3.127 1.00 97.00 113 ALA A C 1
ATOM 856 O O . ALA A 1 113 ? -7.043 -1.505 -2.142 1.00 97.00 113 ALA A O 1
ATOM 857 N N . ASP A 1 114 ? -8.527 -2.788 -3.281 1.00 98.00 114 ASP A N 1
ATOM 858 C CA . ASP A 1 114 ? -9.671 -2.634 -2.387 1.00 98.00 114 ASP A CA 1
ATOM 859 C C . ASP A 1 114 ? -9.882 -3.891 -1.544 1.00 98.00 114 ASP A C 1
ATOM 861 O O . ASP A 1 114 ? -9.702 -5.023 -2.008 1.00 98.00 114 ASP A O 1
ATOM 865 N N . TYR A 1 115 ? -10.256 -3.684 -0.284 1.00 98.56 115 TYR A N 1
ATOM 866 C CA . TYR A 1 115 ? -10.452 -4.745 0.692 1.00 98.56 115 TYR A CA 1
ATOM 867 C C . TYR A 1 115 ? -11.677 -4.475 1.561 1.00 98.56 115 TYR A C 1
ATOM 869 O O . TYR A 1 115 ? -11.928 -3.338 1.974 1.00 98.56 115 TYR A O 1
ATOM 877 N N . GLU A 1 116 ? -12.360 -5.543 1.945 1.00 98.50 116 GLU A N 1
ATOM 878 C CA . GLU A 1 116 ? -13.327 -5.536 3.031 1.00 98.50 116 GLU A CA 1
ATOM 879 C C . GLU A 1 116 ? -12.637 -5.959 4.336 1.00 98.50 116 GLU A C 1
ATOM 881 O O . GLU A 1 116 ? -11.852 -6.908 4.375 1.00 98.50 116 GLU A O 1
ATOM 886 N N . VAL A 1 117 ? -12.905 -5.244 5.430 1.00 98.69 117 VAL A N 1
ATOM 887 C CA . VAL A 1 117 ? -12.400 -5.582 6.765 1.00 98.69 117 VAL A CA 1
ATOM 888 C C . VAL A 1 117 ? -13.572 -5.812 7.706 1.00 98.69 117 VAL A C 1
ATOM 890 O O . VAL A 1 117 ? -14.211 -4.864 8.170 1.00 98.69 117 VAL A O 1
ATOM 893 N N . ALA A 1 118 ? -13.822 -7.071 8.056 1.00 98.44 118 ALA A N 1
ATOM 894 C CA . ALA A 1 118 ? -14.837 -7.413 9.041 1.00 98.44 118 ALA A CA 1
ATOM 895 C C . ALA A 1 118 ? -14.241 -7.406 10.450 1.00 98.44 118 ALA A C 1
ATOM 897 O O . ALA A 1 118 ? -13.310 -8.156 10.750 1.00 98.44 118 ALA A O 1
ATOM 898 N N . TYR A 1 119 ? -14.813 -6.608 11.353 1.00 98.19 119 TYR A N 1
ATOM 899 C CA . TYR A 1 119 ? -14.452 -6.599 12.770 1.00 98.19 119 TYR A CA 1
ATOM 900 C C . TYR A 1 119 ? -15.527 -7.272 13.621 1.00 98.19 119 TYR A C 1
ATOM 902 O O . TYR A 1 119 ? -16.727 -7.097 13.417 1.00 98.19 119 TYR A O 1
ATOM 910 N N . ALA A 1 120 ? -15.089 -7.986 14.656 1.00 97.69 120 ALA A N 1
ATOM 911 C CA . ALA A 1 120 ? -15.930 -8.457 15.750 1.00 97.69 120 ALA A CA 1
ATOM 912 C C . ALA A 1 120 ? -15.271 -8.096 17.086 1.00 97.69 120 ALA A C 1
ATOM 914 O O . ALA A 1 120 ? -14.304 -8.743 17.496 1.00 97.69 120 ALA A O 1
ATOM 915 N N . CYS A 1 121 ? -15.796 -7.074 17.763 1.00 97.06 121 CYS A N 1
ATOM 916 C CA . CYS A 1 121 ? -15.182 -6.447 18.936 1.00 97.06 121 CYS A CA 1
ATOM 917 C C . CYS A 1 121 ? -16.070 -6.530 20.180 1.00 97.06 121 CYS A C 1
ATOM 919 O O . CYS A 1 121 ? -17.290 -6.409 20.090 1.00 97.06 121 CYS A O 1
ATOM 921 N N . LEU A 1 122 ? -15.464 -6.694 21.358 1.00 95.69 122 LEU A N 1
ATOM 922 C CA . LEU A 1 122 ? -16.166 -6.625 22.640 1.00 95.69 122 LEU A CA 1
ATOM 923 C C . LEU A 1 122 ? -16.369 -5.169 23.080 1.00 95.69 122 LEU A C 1
ATOM 925 O O . LEU A 1 122 ? -15.416 -4.444 23.345 1.00 95.69 122 LEU A O 1
ATOM 929 N N . HIS A 1 123 ? -17.613 -4.742 23.242 1.00 93.69 123 HIS A N 1
ATOM 930 C CA . HIS A 1 123 ? -17.947 -3.414 23.741 1.00 93.69 123 HIS A CA 1
ATOM 931 C C . HIS A 1 123 ? -19.063 -3.511 24.784 1.00 93.69 123 HIS A C 1
ATOM 933 O O . HIS A 1 123 ? -20.129 -4.057 24.509 1.00 93.69 123 HIS A O 1
ATOM 939 N N . LYS A 1 124 ? -18.802 -3.017 26.005 1.00 90.19 124 LYS A N 1
ATOM 940 C CA . LYS A 1 124 ? -19.754 -3.020 27.137 1.00 90.19 124 LYS A CA 1
ATOM 941 C C . LYS A 1 124 ? -20.434 -4.394 27.342 1.00 90.19 124 LYS A C 1
ATOM 943 O O . LYS A 1 124 ? -21.645 -4.493 27.503 1.00 90.19 124 LYS A O 1
ATOM 948 N N . GLY A 1 125 ? -19.641 -5.470 27.279 1.00 88.25 125 GLY A N 1
ATOM 949 C CA . GLY A 1 125 ? -20.101 -6.853 27.482 1.00 88.25 125 GLY A CA 1
ATOM 950 C C . GLY A 1 125 ? -20.807 -7.508 26.287 1.00 88.25 125 GLY A C 1
ATOM 951 O O . GLY A 1 125 ? -21.189 -8.671 26.380 1.00 88.25 125 GLY A O 1
ATOM 952 N N . LYS A 1 126 ? -20.966 -6.811 25.155 1.00 92.25 126 LYS A N 1
ATOM 953 C CA . LYS A 1 126 ? -21.586 -7.346 23.932 1.00 92.25 126 LYS A CA 1
ATOM 954 C C . LYS A 1 126 ? -20.588 -7.366 22.781 1.00 92.25 126 LYS A C 1
ATOM 956 O O . LYS A 1 126 ? -19.739 -6.486 22.672 1.00 92.25 126 LYS A O 1
ATOM 961 N N . THR A 1 127 ? -20.700 -8.350 21.894 1.00 95.00 127 THR A N 1
ATOM 962 C CA . THR A 1 127 ? -19.957 -8.323 20.630 1.00 95.00 127 THR A CA 1
ATOM 963 C C . THR A 1 127 ? -20.683 -7.430 19.633 1.00 95.00 127 THR A C 1
ATOM 965 O O . THR A 1 127 ? -21.839 -7.690 19.295 1.00 95.00 127 THR A O 1
ATOM 968 N N . ILE A 1 128 ? -19.997 -6.396 19.159 1.00 94.56 128 ILE A N 1
ATOM 969 C CA . ILE A 1 128 ? -20.400 -5.597 18.002 1.00 94.56 128 ILE A CA 1
ATOM 970 C C . ILE A 1 128 ? -19.672 -6.128 16.768 1.00 94.56 128 ILE A C 1
ATOM 972 O O . ILE A 1 128 ? -18.507 -6.528 16.856 1.00 94.56 128 ILE A O 1
ATOM 976 N N . LYS A 1 129 ? -20.374 -6.175 15.638 1.00 95.94 129 LYS A N 1
ATOM 977 C CA . LYS A 1 129 ? -19.825 -6.576 14.343 1.00 95.94 129 LYS A CA 1
ATOM 978 C C . LYS A 1 129 ? -20.096 -5.464 13.348 1.00 95.94 129 LYS A C 1
ATOM 980 O O . LYS A 1 129 ? -21.200 -4.933 13.353 1.00 95.94 129 LYS A O 1
ATOM 985 N N . PHE A 1 130 ? -19.106 -5.127 12.541 1.00 95.38 130 PHE A N 1
ATOM 986 C CA . PHE A 1 130 ? -19.234 -4.109 11.507 1.00 95.38 130 PHE A CA 1
ATOM 987 C C . PHE A 1 130 ? -18.193 -4.351 10.418 1.00 95.38 130 PHE A C 1
ATOM 989 O O . PHE A 1 130 ? -17.181 -5.022 10.652 1.00 95.38 130 PHE A O 1
ATOM 996 N N . ILE A 1 131 ? -18.464 -3.782 9.251 1.00 96.62 131 ILE A N 1
ATOM 997 C CA . ILE A 1 131 ? -17.565 -3.779 8.106 1.00 96.62 131 ILE A CA 1
ATOM 998 C C . ILE A 1 131 ? -16.902 -2.407 8.004 1.00 96.62 131 ILE A C 1
ATOM 1000 O O . ILE A 1 131 ? -17.543 -1.375 8.211 1.00 96.62 131 ILE A O 1
ATOM 1004 N N . ALA A 1 132 ? -15.612 -2.412 7.702 1.00 97.62 132 ALA A N 1
ATOM 1005 C CA . ALA A 1 132 ? -14.869 -1.250 7.254 1.00 97.62 132 ALA A CA 1
ATOM 1006 C C . ALA A 1 132 ? -14.336 -1.522 5.845 1.00 97.62 132 ALA A C 1
ATOM 1008 O O . ALA A 1 132 ? -13.964 -2.652 5.533 1.00 97.62 132 ALA A O 1
ATOM 1009 N N . LEU A 1 133 ? -14.269 -0.490 5.015 1.00 98.00 133 LEU A N 1
ATOM 1010 C CA . LEU A 1 133 ? -13.644 -0.574 3.699 1.00 98.00 133 LEU A CA 1
ATOM 1011 C C . LEU A 1 133 ? -12.190 -0.145 3.832 1.00 98.00 133 LEU A C 1
ATOM 1013 O O . LEU A 1 133 ? -11.891 0.832 4.514 1.00 98.00 133 LEU A O 1
ATOM 1017 N N . MET A 1 134 ? -11.269 -0.863 3.211 1.00 98.50 134 MET A N 1
ATOM 1018 C CA . MET A 1 134 ? -9.859 -0.498 3.201 1.00 98.50 134 MET A CA 1
ATOM 1019 C C . MET A 1 134 ? -9.372 -0.405 1.763 1.00 98.50 134 MET A C 1
ATOM 1021 O O . MET A 1 134 ? -9.740 -1.223 0.933 1.00 98.50 134 MET A O 1
ATOM 1025 N N . PHE A 1 135 ? -8.523 0.575 1.472 1.00 96.50 135 PHE A N 1
ATOM 1026 C CA . PHE A 1 135 ? -7.993 0.782 0.126 1.00 96.50 135 PHE A CA 1
ATOM 1027 C C . PHE A 1 135 ? -6.530 1.217 0.155 1.00 96.50 135 PHE A C 1
ATOM 1029 O O . PHE A 1 135 ? -6.105 2.022 0.992 1.00 96.50 135 PHE A O 1
ATOM 1036 N N . LEU A 1 136 ? -5.747 0.656 -0.765 1.00 96.88 136 LEU A N 1
ATOM 1037 C CA . LEU A 1 136 ? -4.310 0.868 -0.912 1.00 96.88 136 LEU A CA 1
ATOM 1038 C C . LEU A 1 136 ? -4.004 1.463 -2.284 1.00 96.88 136 LEU A C 1
ATOM 1040 O O . LEU A 1 136 ? -4.234 0.823 -3.306 1.00 96.88 136 LEU A O 1
ATOM 1044 N N . ILE A 1 137 ? -3.390 2.644 -2.303 1.00 93.25 137 ILE A N 1
ATOM 1045 C CA . ILE A 1 137 ? -2.919 3.260 -3.546 1.00 93.25 137 ILE A CA 1
ATOM 1046 C C . ILE A 1 137 ? -1.590 2.607 -3.966 1.00 93.25 137 ILE A C 1
ATOM 1048 O O . ILE A 1 137 ? -0.570 2.745 -3.280 1.00 93.25 137 ILE A O 1
ATOM 1052 N N . GLU A 1 138 ? -1.570 1.909 -5.108 1.00 92.69 138 GLU A N 1
ATOM 1053 C CA . GLU A 1 138 ? -0.393 1.138 -5.547 1.00 92.69 138 GLU A CA 1
ATOM 1054 C C . GLU A 1 138 ? 0.758 2.011 -6.062 1.00 92.69 138 GLU A C 1
ATOM 1056 O O . GLU A 1 138 ? 1.924 1.603 -6.040 1.00 92.69 138 GLU A O 1
ATOM 1061 N N . ALA A 1 139 ? 0.465 3.240 -6.481 1.00 89.06 139 ALA A N 1
ATOM 1062 C CA . ALA A 1 139 ? 1.486 4.223 -6.809 1.00 89.06 139 ALA A CA 1
ATOM 1063 C C . ALA A 1 139 ? 1.934 5.017 -5.565 1.00 89.06 139 ALA A C 1
ATOM 1065 O O . ALA A 1 139 ? 1.132 5.333 -4.687 1.00 89.06 139 ALA A O 1
ATOM 1066 N N . PRO A 1 140 ? 3.219 5.387 -5.463 1.00 84.00 140 PRO A N 1
ATOM 1067 C CA . PRO A 1 140 ? 3.688 6.246 -4.393 1.00 84.00 140 PRO A CA 1
ATOM 1068 C C . PRO A 1 140 ? 3.149 7.683 -4.520 1.00 84.00 140 PRO A C 1
ATOM 1070 O O . PRO A 1 140 ? 3.064 8.249 -5.611 1.00 84.00 140 PRO A O 1
ATOM 1073 N N . PHE A 1 141 ? 2.878 8.306 -3.372 1.00 67.69 141 PHE A N 1
ATOM 1074 C CA . PHE A 1 141 ? 2.485 9.702 -3.225 1.00 67.69 141 PHE A CA 1
ATOM 1075 C C . PHE A 1 141 ? 3.577 10.638 -3.749 1.00 67.69 141 PHE A C 1
ATOM 1077 O O . PHE A 1 141 ? 4.673 10.728 -3.176 1.00 67.69 141 PHE A O 1
ATOM 1084 N N . LYS A 1 142 ? 3.240 11.366 -4.825 1.00 59.22 142 LYS A N 1
ATOM 1085 C CA . LYS A 1 142 ? 4.149 12.189 -5.642 1.00 59.22 142 LYS A CA 1
ATOM 1086 C C . LYS A 1 142 ? 5.280 11.334 -6.238 1.00 59.22 142 LYS A C 1
ATOM 1088 O O . LYS A 1 142 ? 5.734 10.364 -5.643 1.00 59.22 142 LYS A O 1
ATOM 1093 N N . VAL A 1 143 ? 5.795 11.709 -7.412 1.00 52.94 143 VAL A N 1
ATOM 1094 C CA . VAL A 1 143 ? 6.972 11.061 -8.036 1.00 52.94 143 VAL A CA 1
ATOM 1095 C C . VAL A 1 143 ? 8.221 11.362 -7.191 1.00 52.94 143 VAL A C 1
ATOM 1097 O O . VAL A 1 143 ? 9.068 12.182 -7.537 1.00 52.94 143 VAL A O 1
ATOM 1100 N N . SER A 1 144 ? 8.296 10.774 -6.001 1.00 54.78 144 SER A N 1
ATOM 1101 C CA . SER A 1 144 ? 9.293 11.032 -4.979 1.00 54.78 144 SER A CA 1
ATOM 1102 C C . SER A 1 144 ? 10.069 9.750 -4.709 1.00 54.78 144 SER A C 1
ATOM 1104 O O . SER A 1 144 ? 9.535 8.642 -4.683 1.00 54.78 144 SER A O 1
ATOM 1106 N N . ARG A 1 145 ? 11.372 9.894 -4.457 1.00 58.59 145 ARG A N 1
ATOM 1107 C CA . ARG A 1 145 ? 12.276 8.770 -4.149 1.00 58.59 145 ARG A CA 1
ATOM 1108 C C . ARG A 1 145 ? 11.955 8.063 -2.822 1.00 58.59 145 ARG A C 1
ATOM 1110 O O . ARG A 1 145 ? 12.685 7.152 -2.430 1.00 58.59 145 ARG A O 1
ATOM 1117 N N . ALA A 1 146 ? 10.939 8.526 -2.094 1.00 67.81 146 ALA A N 1
ATOM 1118 C CA . ALA A 1 146 ? 10.587 8.019 -0.779 1.00 67.81 146 ALA A CA 1
ATOM 1119 C C . ALA A 1 146 ? 9.775 6.716 -0.835 1.00 67.81 146 ALA A C 1
ATOM 1121 O O . ALA A 1 146 ? 9.764 6.024 0.180 1.00 67.81 146 ALA A O 1
ATOM 1122 N N . LEU A 1 147 ? 9.168 6.378 -1.985 1.00 85.00 147 LEU A N 1
ATOM 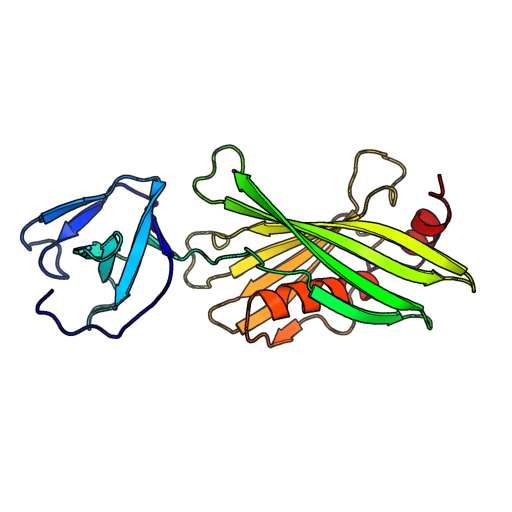1123 C CA . LEU A 1 147 ? 8.336 5.180 -2.191 1.00 85.00 147 LEU A CA 1
ATOM 1124 C C . LEU A 1 147 ? 7.291 5.008 -1.078 1.00 85.00 147 LEU A C 1
ATOM 1126 O O . LEU A 1 147 ? 7.280 4.014 -0.349 1.00 85.00 147 LEU A O 1
ATOM 1130 N N . VAL A 1 148 ? 6.499 6.065 -0.883 1.00 91.88 148 VAL A N 1
ATOM 1131 C CA . VAL A 1 148 ? 5.481 6.154 0.166 1.00 91.88 148 VAL A CA 1
ATOM 1132 C C . VAL A 1 148 ? 4.110 5.970 -0.457 1.00 91.88 148 VAL A C 1
ATOM 1134 O O . VAL A 1 148 ? 3.756 6.757 -1.318 1.00 91.88 148 VAL A O 1
ATOM 1137 N N . HIS A 1 149 ? 3.351 4.986 -0.002 1.00 93.75 149 HIS A N 1
ATOM 1138 C CA . HIS A 1 149 ? 2.014 4.645 -0.481 1.00 93.75 149 HIS A CA 1
ATOM 1139 C C . HIS A 1 149 ? 0.990 4.951 0.608 1.00 93.75 149 HIS A C 1
ATOM 1141 O O . HIS A 1 149 ? 1.311 4.843 1.795 1.00 93.75 149 HIS A O 1
ATOM 1147 N N . GLN A 1 150 ? -0.221 5.330 0.216 1.00 94.88 150 GLN A N 1
ATOM 1148 C CA . GLN A 1 150 ? -1.303 5.607 1.155 1.00 94.88 150 GLN A CA 1
ATOM 1149 C C . GLN A 1 150 ? -2.186 4.371 1.321 1.00 94.88 150 GLN A C 1
ATOM 1151 O O . GLN A 1 150 ? -2.552 3.731 0.338 1.00 94.88 150 GLN A O 1
ATOM 1156 N N . LEU A 1 151 ? -2.516 4.067 2.573 1.00 97.81 151 LEU A N 1
ATOM 1157 C CA . LEU A 1 151 ? -3.465 3.036 2.974 1.00 97.81 151 LEU A CA 1
ATOM 1158 C C . LEU A 1 151 ? -4.503 3.682 3.889 1.00 97.81 151 LEU A C 1
ATOM 1160 O O . LEU A 1 151 ? -4.132 4.334 4.868 1.00 97.81 151 LEU A O 1
ATOM 1164 N N . THR A 1 152 ? -5.781 3.482 3.602 1.00 98.25 152 THR A N 1
ATOM 1165 C CA . THR A 1 152 ? -6.875 4.092 4.363 1.00 98.25 152 THR A CA 1
ATOM 1166 C C . THR A 1 152 ? -7.896 3.033 4.754 1.00 98.25 152 THR A C 1
ATOM 1168 O O . THR A 1 152 ? -8.140 2.107 3.990 1.00 98.25 152 THR A O 1
ATOM 1171 N N . ILE A 1 153 ? -8.456 3.162 5.959 1.00 98.62 153 ILE A N 1
ATOM 1172 C CA . ILE A 1 153 ? -9.562 2.348 6.476 1.00 98.62 153 ILE A CA 1
ATOM 1173 C C . ILE A 1 153 ? -10.735 3.278 6.777 1.00 98.62 153 ILE A C 1
ATOM 1175 O O . ILE A 1 153 ? -10.609 4.154 7.633 1.00 98.62 153 ILE A O 1
ATOM 1179 N N . ASP A 1 154 ? -11.862 3.039 6.127 1.00 97.62 154 ASP A N 1
ATOM 1180 C CA . ASP A 1 154 ? -13.098 3.800 6.221 1.00 97.62 154 ASP A CA 1
ATOM 1181 C C . ASP A 1 154 ? -14.163 3.028 6.992 1.00 97.62 154 ASP A C 1
ATOM 1183 O O . ASP A 1 154 ? -14.492 1.883 6.683 1.00 97.62 154 ASP A O 1
ATOM 1187 N N . VAL A 1 155 ? -14.726 3.686 8.000 1.00 96.12 155 VAL A N 1
ATOM 1188 C CA . VAL A 1 155 ? -15.820 3.165 8.817 1.00 96.12 155 VAL A CA 1
ATOM 1189 C C . VAL A 1 155 ? -17.045 4.051 8.623 1.00 96.12 155 VAL A C 1
ATOM 1191 O O . VAL A 1 155 ? -16.981 5.263 8.838 1.00 96.12 155 VAL A O 1
ATOM 1194 N N . GLN A 1 156 ? -18.162 3.441 8.235 1.00 92.31 156 GLN A N 1
ATOM 1195 C CA . GLN A 1 156 ? -19.436 4.131 8.028 1.00 92.31 156 GLN A CA 1
ATOM 1196 C C . GLN A 1 156 ? -20.252 4.241 9.323 1.00 92.31 156 GLN A C 1
ATOM 1198 O O . GLN A 1 156 ? -20.032 3.498 10.283 1.00 92.31 156 GLN A O 1
ATOM 1203 N N . GLY A 1 157 ? -21.207 5.176 9.353 1.00 87.25 157 GLY A N 1
ATOM 1204 C CA . GLY A 1 157 ? -22.165 5.318 10.458 1.00 87.25 157 GLY A CA 1
ATOM 1205 C C . GLY A 1 157 ? -21.566 5.827 11.774 1.00 87.25 157 GLY A C 1
ATOM 1206 O O . GLY A 1 157 ? -22.123 5.577 12.842 1.00 87.25 157 GLY A O 1
ATOM 1207 N N . VAL A 1 158 ? -20.413 6.500 11.717 1.00 88.88 158 VAL A N 1
ATOM 1208 C CA . VAL A 1 158 ? -19.770 7.132 12.883 1.00 88.88 158 VAL A CA 1
ATOM 1209 C C . VAL A 1 158 ? -20.244 8.573 13.071 1.00 88.88 158 VAL A C 1
ATOM 1211 O O . VAL A 1 158 ? -20.441 9.004 14.208 1.00 88.88 158 VAL A O 1
ATOM 1214 N N . ASP A 1 159 ? -20.397 9.306 11.969 1.00 84.69 159 ASP A N 1
ATOM 1215 C CA . ASP A 1 159 ? -20.921 10.671 11.943 1.00 84.69 159 ASP A CA 1
ATOM 1216 C C . ASP A 1 159 ? -22.431 10.670 11.668 1.00 84.69 159 ASP A C 1
ATOM 1218 O O . ASP A 1 159 ? -22.977 9.685 11.176 1.00 84.69 159 ASP A O 1
ATOM 1222 N N . GLU A 1 160 ? -23.104 11.776 11.986 1.00 77.06 160 GLU A N 1
ATOM 1223 C CA . GLU A 1 160 ? -24.543 11.941 11.706 1.00 77.06 160 GLU A CA 1
ATOM 1224 C C . GLU A 1 160 ? -24.829 12.063 10.198 1.00 77.06 160 GLU A C 1
ATOM 1226 O O . GLU A 1 160 ? -25.918 11.731 9.733 1.00 77.06 160 GLU A O 1
ATOM 1231 N N . GLU A 1 161 ? -23.838 12.515 9.425 1.00 81.69 161 GLU A N 1
ATOM 1232 C CA . GLU A 1 161 ? -23.871 12.518 7.965 1.00 81.69 161 GLU A CA 1
ATOM 1233 C C . GLU A 1 161 ? -23.703 11.082 7.444 1.00 81.69 161 GLU A C 1
ATOM 1235 O O . GLU A 1 161 ? -22.598 10.542 7.434 1.00 81.69 161 GLU A O 1
ATOM 1240 N N . VAL A 1 162 ? -24.810 10.474 7.004 1.00 67.44 162 VAL A N 1
ATOM 1241 C CA . VAL A 1 162 ? -24.905 9.050 6.618 1.00 67.44 162 VAL A CA 1
ATOM 1242 C C . VAL A 1 162 ? -23.852 8.629 5.587 1.00 67.44 162 VAL A C 1
ATOM 1244 O O . VAL A 1 162 ? -23.305 7.535 5.692 1.00 67.44 162 VAL A O 1
ATOM 1247 N N . ASP A 1 163 ? -23.527 9.508 4.637 1.00 76.62 163 ASP A N 1
ATOM 1248 C CA . ASP A 1 163 ? -22.601 9.205 3.538 1.00 76.62 163 ASP A CA 1
ATOM 1249 C C . ASP A 1 163 ? -21.129 9.495 3.877 1.00 76.62 163 ASP A C 1
ATOM 1251 O O . ASP A 1 163 ? -20.227 9.257 3.067 1.00 76.62 163 ASP A O 1
ATOM 1255 N N . ARG A 1 164 ? -20.852 10.046 5.065 1.00 88.38 164 ARG A N 1
ATOM 1256 C CA . ARG A 1 164 ? -19.507 10.477 5.435 1.00 88.38 164 ARG A CA 1
ATOM 1257 C C . ARG A 1 164 ? -18.766 9.399 6.214 1.00 88.38 164 ARG A C 1
ATOM 1259 O O . ARG A 1 164 ? -18.963 9.210 7.414 1.00 88.38 164 ARG A O 1
ATOM 1266 N N . ALA A 1 165 ? -17.795 8.785 5.546 1.00 93.56 165 ALA A N 1
ATOM 1267 C CA . ALA A 1 165 ? -16.883 7.849 6.182 1.00 93.56 165 ALA A CA 1
ATOM 1268 C C . ALA A 1 165 ? -15.986 8.525 7.238 1.00 93.56 165 ALA A C 1
ATOM 1270 O O . ALA A 1 165 ? -15.404 9.602 7.035 1.00 93.56 165 ALA A O 1
ATOM 1271 N N . PHE A 1 166 ? -15.799 7.833 8.360 1.00 96.75 166 PHE A N 1
ATOM 1272 C CA . PHE A 1 166 ? -14.709 8.099 9.284 1.00 96.75 166 PHE A CA 1
ATOM 1273 C C . PHE A 1 166 ? -13.473 7.299 8.870 1.00 96.75 166 PHE A C 1
ATOM 1275 O O . PHE A 1 166 ? -13.423 6.080 9.021 1.00 96.75 166 PHE A O 1
ATOM 1282 N N . SER A 1 167 ? -12.461 8.007 8.380 1.00 98.00 167 SER A N 1
ATOM 1283 C CA . SER A 1 167 ? -11.259 7.418 7.796 1.00 98.00 167 SER A CA 1
ATOM 1284 C C . SER A 1 167 ? -10.108 7.408 8.786 1.00 98.00 167 SER A C 1
ATOM 1286 O O . SER A 1 167 ? -9.860 8.402 9.474 1.00 98.00 167 SER A O 1
ATOM 1288 N N . THR A 1 168 ? -9.337 6.325 8.791 1.00 98.62 168 THR A N 1
ATOM 1289 C CA . THR A 1 168 ? -8.027 6.217 9.439 1.00 98.62 168 THR A CA 1
ATOM 1290 C C . THR A 1 168 ? -6.953 6.020 8.377 1.00 98.62 168 THR A C 1
ATOM 1292 O O . THR A 1 168 ? -7.012 5.064 7.610 1.00 98.62 168 THR A O 1
ATOM 1295 N N . ASN A 1 169 ? -5.966 6.914 8.340 1.00 98.25 169 ASN A N 1
ATOM 1296 C CA . ASN A 1 169 ? -4.968 6.984 7.276 1.00 98.25 169 ASN A CA 1
ATOM 1297 C C . ASN A 1 169 ? -3.592 6.515 7.748 1.00 98.25 169 ASN A C 1
ATOM 1299 O O . ASN A 1 169 ? -3.154 6.815 8.866 1.00 98.25 169 ASN A O 1
ATOM 1303 N N . PHE A 1 170 ? -2.885 5.832 6.854 1.00 98.25 170 PHE A N 1
ATOM 1304 C CA . PHE A 1 170 ? -1.536 5.332 7.054 1.00 98.25 170 PHE A CA 1
ATOM 1305 C C . PHE A 1 170 ? -0.657 5.569 5.825 1.00 98.25 170 PHE A C 1
ATOM 1307 O O . PHE A 1 170 ? -1.119 5.619 4.686 1.00 98.25 170 PHE A O 1
ATOM 1314 N N . LEU A 1 171 ? 0.649 5.640 6.072 1.00 96.88 171 LEU A N 1
ATOM 1315 C CA . LEU A 1 171 ? 1.691 5.746 5.062 1.00 96.88 171 LEU A CA 1
ATOM 1316 C C . LEU A 1 171 ? 2.606 4.522 5.119 1.00 96.88 171 LEU A C 1
ATOM 1318 O O . LEU A 1 171 ? 3.272 4.265 6.127 1.00 96.88 171 LEU A O 1
ATOM 1322 N N . ILE A 1 172 ? 2.683 3.789 4.012 1.00 96.25 172 ILE A N 1
ATOM 1323 C CA . ILE A 1 172 ? 3.587 2.655 3.815 1.00 96.25 172 ILE A CA 1
ATOM 1324 C C . ILE A 1 172 ? 4.827 3.150 3.087 1.00 96.25 172 ILE A C 1
ATOM 1326 O O . ILE A 1 172 ? 4.760 3.536 1.927 1.00 96.25 172 ILE A O 1
ATOM 1330 N N . ASN A 1 173 ? 5.988 3.098 3.731 1.00 94.06 173 ASN A N 1
ATOM 1331 C CA . ASN A 1 173 ? 7.266 3.344 3.074 1.00 94.06 173 ASN A CA 1
ATOM 1332 C C . ASN A 1 173 ? 7.937 2.008 2.733 1.00 94.06 173 ASN A C 1
ATOM 1334 O O . ASN A 1 173 ? 8.500 1.360 3.618 1.00 94.06 173 ASN A O 1
ATOM 1338 N N . THR A 1 174 ? 7.917 1.606 1.462 1.00 90.81 174 THR A N 1
ATOM 1339 C CA . THR A 1 174 ? 8.468 0.307 1.027 1.00 90.81 174 THR A CA 1
ATOM 1340 C C . THR A 1 174 ? 9.990 0.274 1.052 1.00 90.81 174 THR A C 1
ATOM 1342 O O . THR A 1 174 ? 10.589 -0.758 1.348 1.00 90.81 174 THR A O 1
ATOM 1345 N N . LYS A 1 175 ? 10.640 1.423 0.839 1.00 88.94 175 LYS A N 1
ATOM 1346 C CA . LYS A 1 175 ? 12.100 1.544 0.926 1.00 88.94 175 LYS A CA 1
ATOM 1347 C C . LYS A 1 175 ? 12.608 1.384 2.359 1.00 88.94 175 LYS A C 1
ATOM 1349 O O . LYS A 1 175 ? 13.616 0.723 2.589 1.00 88.94 175 LYS A O 1
ATOM 1354 N N . LYS A 1 176 ? 11.938 2.028 3.316 1.00 93.19 176 LYS A N 1
ATOM 1355 C CA . LYS A 1 176 ? 12.269 1.990 4.748 1.00 93.19 176 LYS A CA 1
ATOM 1356 C C . LYS A 1 176 ? 11.626 0.811 5.465 1.00 93.19 176 LYS A C 1
ATOM 1358 O O . LYS A 1 176 ? 11.975 0.590 6.617 1.00 93.19 176 LYS A O 1
ATOM 1363 N N . LYS A 1 177 ? 10.727 0.077 4.799 1.00 95.31 177 LYS A N 1
ATOM 1364 C CA . LYS A 1 177 ? 10.001 -1.067 5.356 1.00 95.31 177 LYS A CA 1
ATOM 1365 C C . LYS A 1 177 ? 9.203 -0.696 6.607 1.00 95.31 177 LYS A C 1
ATOM 1367 O O . LYS A 1 177 ? 9.302 -1.335 7.649 1.00 95.31 177 LYS A O 1
ATOM 1372 N N . THR A 1 178 ? 8.426 0.384 6.525 1.00 97.06 178 THR A N 1
ATOM 1373 C CA . THR A 1 178 ? 7.647 0.880 7.673 1.00 97.06 178 THR A CA 1
ATOM 1374 C C . THR A 1 178 ? 6.228 1.264 7.296 1.00 97.06 178 THR A C 1
ATOM 1376 O O . THR A 1 178 ? 6.039 1.925 6.280 1.00 97.06 178 THR A O 1
ATOM 1379 N N . LEU A 1 179 ? 5.280 0.966 8.180 1.00 97.94 179 LEU A N 1
ATOM 1380 C CA . LEU A 1 179 ? 3.941 1.551 8.214 1.00 97.94 179 LEU A CA 1
ATOM 1381 C C . LEU A 1 179 ? 3.915 2.659 9.275 1.00 97.94 179 LEU A C 1
ATOM 1383 O O . LEU A 1 179 ? 4.405 2.445 10.386 1.00 97.94 179 LEU A O 1
ATOM 1387 N N . ALA A 1 180 ? 3.346 3.819 8.960 1.00 97.81 180 ALA A N 1
ATOM 1388 C CA . ALA A 1 180 ? 3.139 4.911 9.908 1.00 97.81 180 ALA A CA 1
ATOM 1389 C C . ALA A 1 180 ? 1.683 5.386 9.894 1.00 97.81 180 ALA A C 1
ATOM 1391 O O . ALA A 1 180 ? 1.105 5.550 8.829 1.00 97.81 180 ALA A O 1
ATOM 1392 N N . PHE A 1 181 ? 1.111 5.620 11.070 1.00 98.31 181 PHE A N 1
ATOM 1393 C CA . PHE A 1 181 ? -0.167 6.299 11.245 1.00 98.31 181 PHE A CA 1
ATOM 1394 C C . PHE A 1 181 ? -0.033 7.767 10.830 1.00 98.31 181 PHE A C 1
ATOM 1396 O O . PHE A 1 181 ? 0.882 8.453 11.294 1.00 98.31 181 PHE A O 1
ATOM 1403 N N . ASP A 1 182 ? -0.949 8.232 9.986 1.00 97.00 182 ASP A N 1
ATOM 1404 C CA . ASP A 1 182 ? -0.951 9.586 9.422 1.00 97.00 182 ASP A CA 1
ATOM 1405 C C . ASP A 1 182 ? -2.050 10.471 10.026 1.00 97.00 182 ASP A C 1
ATOM 1407 O O . ASP A 1 182 ? -1.876 11.677 10.185 1.00 97.00 182 ASP A O 1
ATOM 1411 N N . GLY A 1 183 ? -3.165 9.876 10.456 1.00 97.75 183 GLY A N 1
ATOM 1412 C CA . GLY A 1 183 ? -4.240 10.612 11.112 1.00 97.75 183 GLY A CA 1
ATOM 1413 C C . GLY A 1 183 ? -5.612 9.996 10.891 1.00 97.75 183 GLY A C 1
ATOM 1414 O O . GLY A 1 183 ? -5.743 8.872 10.414 1.00 97.75 183 GLY A O 1
ATOM 1415 N N . VAL A 1 184 ? -6.643 10.771 11.226 1.00 98.25 184 VAL A N 1
ATOM 1416 C CA . VAL A 1 184 ? -8.040 10.445 10.920 1.00 98.25 184 VAL A CA 1
ATOM 1417 C C . VAL A 1 184 ? -8.731 11.608 10.205 1.00 98.25 184 VAL A C 1
ATOM 1419 O O . VAL A 1 184 ? -8.329 12.760 10.399 1.00 98.25 184 VAL A O 1
ATOM 1422 N N . SER A 1 185 ? -9.785 11.336 9.430 1.00 96.88 185 SER A N 1
ATOM 1423 C CA . SER A 1 185 ? -10.541 12.382 8.716 1.00 96.88 185 SER A CA 1
ATOM 1424 C C . SER A 1 185 ? -11.355 13.274 9.663 1.00 96.88 185 SER A C 1
ATOM 1426 O O . SER A 1 185 ? -1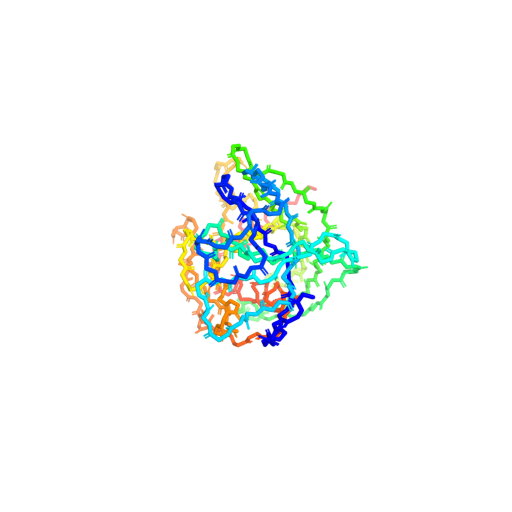1.404 14.492 9.481 1.00 96.88 185 SER A O 1
ATOM 1428 N N . LEU A 1 186 ? -11.938 12.701 10.725 1.00 95.25 186 LEU A N 1
ATOM 1429 C CA . LEU A 1 186 ? -12.783 13.414 11.692 1.00 95.25 186 LEU A CA 1
ATOM 1430 C C . LEU A 1 186 ? -12.111 13.506 13.066 1.00 95.25 186 LEU A C 1
ATOM 1432 O O . LEU A 1 186 ? -12.237 12.628 13.921 1.00 95.25 186 LEU A O 1
ATOM 1436 N N . LYS A 1 187 ? -11.413 14.618 13.321 1.00 94.94 187 LYS A N 1
ATOM 1437 C CA . LYS A 1 187 ? -10.629 14.827 14.557 1.00 94.94 187 LYS A CA 1
ATOM 1438 C C . LYS A 1 187 ? -11.446 14.700 15.850 1.00 94.94 187 LYS A C 1
ATOM 1440 O O . LYS A 1 187 ? -10.899 14.288 16.873 1.00 94.94 187 LYS A O 1
ATOM 1445 N N . LYS A 1 188 ? -12.749 15.023 15.824 1.00 94.94 188 LYS A N 1
ATOM 1446 C CA . LYS A 1 188 ? -13.637 14.861 16.991 1.00 94.94 188 LYS A CA 1
ATOM 1447 C C . LYS A 1 188 ? -13.715 13.403 17.464 1.00 94.94 188 LYS A C 1
ATOM 1449 O O . LYS A 1 188 ? -13.729 13.172 18.670 1.00 94.94 188 LYS A O 1
ATOM 1454 N N . PHE A 1 189 ? -13.637 12.449 16.536 1.00 96.50 189 PHE A N 1
ATOM 1455 C CA . PHE A 1 189 ? -13.731 11.006 16.772 1.00 96.50 189 PHE A CA 1
ATOM 1456 C C . PHE A 1 189 ? -12.375 10.307 16.931 1.00 96.50 189 PHE A C 1
ATOM 1458 O O . PHE A 1 189 ? -12.299 9.206 17.476 1.00 96.50 189 PHE A O 1
ATOM 1465 N N . GLY A 1 190 ? -11.289 10.950 16.505 1.00 96.19 190 GLY A N 1
ATOM 1466 C CA . GLY A 1 190 ? -9.944 10.395 16.608 1.00 96.19 190 GLY A CA 1
ATOM 1467 C C . GLY A 1 190 ? -9.176 10.795 17.858 1.00 96.19 190 GLY A C 1
ATOM 1468 O O . GLY A 1 190 ? -9.396 11.842 18.472 1.00 96.19 190 GLY A O 1
ATOM 1469 N N . LYS A 1 191 ? -8.186 9.971 18.174 1.00 96.12 191 LYS A N 1
ATOM 1470 C CA . LYS A 1 191 ? -7.061 10.259 19.059 1.00 96.12 191 LYS A CA 1
ATOM 1471 C C . LYS A 1 191 ? -5.780 9.730 18.418 1.00 96.12 191 LYS A C 1
ATOM 1473 O O . LYS A 1 191 ? -5.809 8.919 17.498 1.00 96.12 191 LYS A O 1
ATOM 1478 N N . THR A 1 192 ? -4.642 10.184 18.921 1.00 95.75 192 THR A N 1
ATOM 1479 C CA . THR A 1 192 ? -3.357 9.637 18.485 1.00 95.75 192 THR A CA 1
ATOM 1480 C C . THR A 1 192 ? -3.139 8.265 19.139 1.00 95.75 192 THR A C 1
ATOM 1482 O O . THR A 1 192 ? -3.173 8.200 20.370 1.00 95.75 192 THR A O 1
ATOM 1485 N N . PRO A 1 193 ? -2.887 7.188 18.375 1.00 95.19 193 PRO A N 1
ATOM 1486 C CA . PRO A 1 193 ? -2.591 5.879 18.947 1.00 95.19 193 PRO A CA 1
ATOM 1487 C C . PRO A 1 193 ? -1.210 5.866 19.620 1.00 95.19 193 PRO A C 1
ATOM 1489 O O . PRO A 1 193 ? -0.307 6.619 19.239 1.00 95.19 193 PRO A O 1
ATOM 1492 N N . ALA A 1 194 ? -1.026 4.989 20.612 1.00 93.31 194 ALA A N 1
ATOM 1493 C CA . ALA A 1 194 ? 0.267 4.816 21.280 1.00 93.31 194 ALA A CA 1
ATOM 1494 C C . ALA A 1 194 ? 1.333 4.289 20.304 1.00 93.31 194 ALA A C 1
ATOM 1496 O O . ALA A 1 194 ? 2.446 4.814 20.234 1.00 93.31 194 ALA A O 1
ATOM 1497 N N . LEU A 1 195 ? 0.963 3.296 19.489 1.00 94.06 195 LEU A N 1
ATOM 1498 C CA . LEU A 1 195 ? 1.798 2.782 18.412 1.00 94.06 195 LEU A CA 1
ATOM 1499 C C . LEU A 1 195 ? 1.514 3.553 17.117 1.00 94.06 195 LEU A C 1
ATOM 1501 O O . LEU A 1 195 ? 0.527 3.299 16.436 1.00 94.06 195 LEU A O 1
ATOM 1505 N N . LYS A 1 196 ? 2.400 4.489 16.762 1.00 94.56 196 LYS A N 1
ATOM 1506 C CA . LYS A 1 196 ? 2.260 5.308 15.540 1.00 94.56 196 LYS A CA 1
ATOM 1507 C C . LYS A 1 196 ? 3.020 4.761 14.339 1.00 94.56 196 LYS A C 1
ATOM 1509 O O . LYS A 1 196 ? 2.827 5.236 13.228 1.00 94.56 196 LYS A O 1
ATOM 1514 N N . LYS A 1 197 ? 3.955 3.839 14.552 1.00 96.50 197 LYS A N 1
ATOM 1515 C CA . LYS A 1 197 ? 4.846 3.347 13.503 1.00 96.50 197 LYS A CA 1
ATOM 1516 C C . LYS A 1 197 ? 5.282 1.924 13.799 1.00 96.50 197 LYS A C 1
ATOM 1518 O O . LYS A 1 197 ? 5.614 1.614 14.939 1.00 96.50 197 LYS A O 1
ATOM 1523 N N . LYS A 1 198 ? 5.330 1.088 12.766 1.00 96.81 198 LYS A N 1
ATOM 1524 C CA . LYS A 1 198 ? 5.719 -0.322 12.855 1.00 96.81 198 LYS A CA 1
ATOM 1525 C C . LYS A 1 198 ? 6.634 -0.691 11.687 1.00 96.81 198 LYS A C 1
ATOM 1527 O O . LYS A 1 198 ? 6.494 -0.152 10.587 1.00 96.81 198 LYS A O 1
ATOM 1532 N N . SER A 1 199 ? 7.599 -1.569 11.945 1.00 97.62 199 SER A N 1
ATOM 1533 C CA . SER A 1 199 ? 8.395 -2.200 10.888 1.00 97.62 199 SER A CA 1
ATOM 1534 C C . SER A 1 199 ? 7.553 -3.269 10.195 1.00 97.62 199 SER A C 1
ATOM 1536 O O . SER A 1 199 ? 6.815 -3.986 10.867 1.00 97.62 199 SER A O 1
ATOM 1538 N N . ILE A 1 200 ? 7.663 -3.374 8.876 1.00 97.31 200 ILE A N 1
ATOM 1539 C CA . ILE A 1 200 ? 6.917 -4.331 8.051 1.00 97.31 200 ILE A CA 1
ATOM 1540 C C . ILE A 1 200 ? 7.882 -5.072 7.126 1.00 97.31 200 ILE A C 1
ATOM 1542 O O . ILE A 1 200 ? 8.906 -4.535 6.722 1.00 97.31 200 ILE A O 1
ATOM 1546 N N . ASP A 1 201 ? 7.565 -6.303 6.760 1.00 95.94 201 ASP A N 1
ATOM 1547 C CA . ASP A 1 201 ? 8.364 -7.115 5.829 1.00 95.94 201 ASP A CA 1
ATOM 1548 C C . ASP A 1 201 ? 7.680 -7.311 4.470 1.00 95.94 201 ASP A C 1
ATOM 1550 O O . ASP A 1 201 ? 8.347 -7.655 3.496 1.00 95.94 201 ASP A O 1
ATOM 1554 N N . SER A 1 202 ? 6.376 -7.047 4.403 1.00 95.75 202 SER A N 1
ATOM 1555 C CA . SER A 1 202 ? 5.495 -7.336 3.276 1.00 95.75 202 SER A CA 1
ATOM 1556 C C . SER A 1 202 ? 4.283 -6.396 3.265 1.00 95.75 202 SER A C 1
ATOM 1558 O O . SER A 1 202 ? 3.985 -5.737 4.268 1.00 95.75 202 SER A O 1
ATOM 1560 N N . ILE A 1 203 ? 3.564 -6.345 2.138 1.00 96.38 203 ILE A N 1
ATOM 1561 C CA . ILE A 1 203 ? 2.297 -5.602 2.038 1.00 96.38 203 ILE A CA 1
ATOM 1562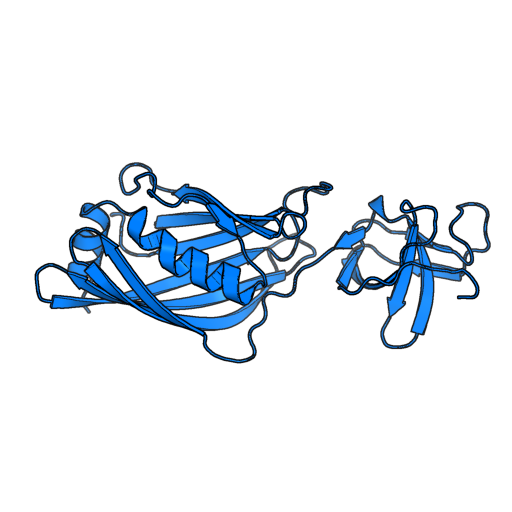 C C . ILE A 1 203 ? 1.234 -6.244 2.933 1.00 96.38 203 ILE A C 1
ATOM 1564 O O . ILE A 1 203 ? 0.570 -5.536 3.681 1.00 96.38 203 ILE A O 1
ATOM 1568 N N . GLN A 1 204 ? 1.158 -7.575 2.983 1.00 97.81 204 GLN A N 1
ATOM 1569 C CA . GLN A 1 204 ? 0.243 -8.315 3.859 1.00 97.81 204 GLN A CA 1
ATOM 1570 C C . GLN A 1 204 ? 0.444 -7.945 5.336 1.00 97.81 204 GLN A C 1
ATOM 1572 O O . GLN A 1 204 ? -0.519 -7.701 6.065 1.00 97.81 204 GLN A O 1
ATOM 1577 N N . HIS A 1 205 ? 1.698 -7.841 5.788 1.00 97.88 205 HIS A N 1
ATOM 1578 C CA . HIS A 1 205 ? 2.005 -7.387 7.145 1.00 97.88 205 HIS A CA 1
ATOM 1579 C C . HIS A 1 205 ? 1.620 -5.911 7.359 1.00 97.88 205 HIS A C 1
ATOM 1581 O O . HIS A 1 205 ? 1.152 -5.556 8.445 1.00 97.88 205 HIS A O 1
ATOM 1587 N N . ALA A 1 206 ? 1.755 -5.050 6.345 1.00 98.25 206 ALA A N 1
ATOM 1588 C CA . ALA A 1 206 ? 1.292 -3.665 6.417 1.00 98.25 206 ALA A CA 1
ATOM 1589 C C . ALA A 1 206 ? -0.234 -3.569 6.580 1.00 98.25 206 ALA A C 1
ATOM 1591 O O . ALA A 1 206 ? -0.686 -2.867 7.483 1.00 98.25 206 ALA A O 1
ATOM 1592 N N . LEU A 1 207 ? -1.003 -4.323 5.787 1.00 98.69 207 LEU A N 1
ATOM 1593 C CA . LEU A 1 207 ? -2.469 -4.380 5.865 1.00 98.69 207 LEU A CA 1
ATOM 1594 C C . LEU A 1 207 ? -2.934 -4.815 7.261 1.00 98.69 207 LEU A C 1
ATOM 1596 O O . LEU A 1 207 ? -3.673 -4.091 7.926 1.00 98.69 207 LEU A O 1
ATOM 1600 N N . LYS A 1 208 ? -2.407 -5.940 7.765 1.00 98.56 208 LYS A N 1
ATOM 1601 C CA . LYS A 1 208 ? -2.704 -6.420 9.128 1.00 98.56 208 LYS A CA 1
ATOM 1602 C C . LYS A 1 208 ? -2.361 -5.383 10.189 1.00 98.56 208 LYS A C 1
ATOM 1604 O O . LYS A 1 208 ? -3.141 -5.138 11.100 1.00 98.56 208 LYS A O 1
ATOM 1609 N N . SER A 1 209 ? -1.201 -4.744 10.061 1.00 98.25 209 SER A N 1
ATOM 1610 C CA . SER A 1 209 ? -0.753 -3.744 11.028 1.00 98.25 209 SER A CA 1
ATOM 1611 C C . SER A 1 209 ? -1.635 -2.496 11.040 1.00 98.25 209 SER A C 1
ATOM 1613 O O . SER A 1 209 ? -1.847 -1.930 12.107 1.00 98.25 209 SER A O 1
ATOM 1615 N N . ALA A 1 210 ? -2.158 -2.065 9.892 1.00 98.56 210 ALA A N 1
ATOM 1616 C CA . ALA A 1 210 ? -3.084 -0.939 9.824 1.00 98.56 210 ALA A CA 1
ATOM 1617 C C . ALA A 1 210 ? -4.416 -1.273 10.508 1.00 98.56 210 ALA A C 1
ATOM 1619 O O . ALA A 1 210 ? -4.869 -0.506 11.357 1.00 98.56 210 ALA A O 1
ATOM 1620 N N . VAL A 1 211 ? -4.971 -2.453 10.218 1.00 98.62 211 VAL A N 1
ATOM 1621 C CA . VAL A 1 211 ? -6.187 -2.994 10.851 1.00 98.62 211 VAL A CA 1
ATOM 1622 C C . VAL A 1 211 ? -6.020 -3.160 12.364 1.00 98.62 211 VAL A C 1
ATOM 1624 O O . VAL A 1 211 ? -6.930 -2.865 13.132 1.00 98.62 211 VAL A O 1
ATOM 1627 N N . GLU A 1 212 ? -4.835 -3.559 12.824 1.00 97.81 212 GLU A N 1
ATOM 1628 C CA . GLU A 1 212 ? -4.516 -3.681 14.251 1.00 97.81 212 GLU A CA 1
ATOM 1629 C C . GLU A 1 212 ? -4.381 -2.325 14.959 1.00 97.81 212 GLU A C 1
ATOM 1631 O O . GLU A 1 212 ? -4.785 -2.184 16.113 1.00 97.81 212 GLU A O 1
ATOM 1636 N N . ILE A 1 213 ? -3.810 -1.321 14.287 1.00 97.69 213 ILE A N 1
ATOM 1637 C CA . ILE A 1 213 ? -3.558 -0.000 14.880 1.00 97.69 213 ILE A CA 1
ATOM 1638 C C . ILE A 1 213 ? -4.811 0.880 14.845 1.00 97.69 213 ILE A C 1
ATOM 1640 O O . ILE A 1 213 ? -5.055 1.606 15.813 1.00 97.69 213 ILE A O 1
ATOM 1644 N N . ALA A 1 214 ? -5.602 0.838 13.769 1.00 98.06 214 ALA A N 1
ATOM 1645 C CA . ALA A 1 214 ? -6.689 1.789 13.534 1.00 98.06 214 ALA A CA 1
ATOM 1646 C C . ALA A 1 214 ? -7.692 1.885 14.699 1.00 98.06 214 ALA A C 1
ATOM 1648 O O . ALA A 1 214 ? -7.881 2.999 15.191 1.00 98.06 214 ALA A O 1
ATOM 1649 N N . PRO A 1 215 ? -8.224 0.778 15.256 1.00 97.25 215 PRO A N 1
ATOM 1650 C CA . PRO A 1 215 ? -9.143 0.826 16.394 1.00 97.25 215 PRO A CA 1
ATOM 1651 C C . PRO A 1 215 ? -8.607 1.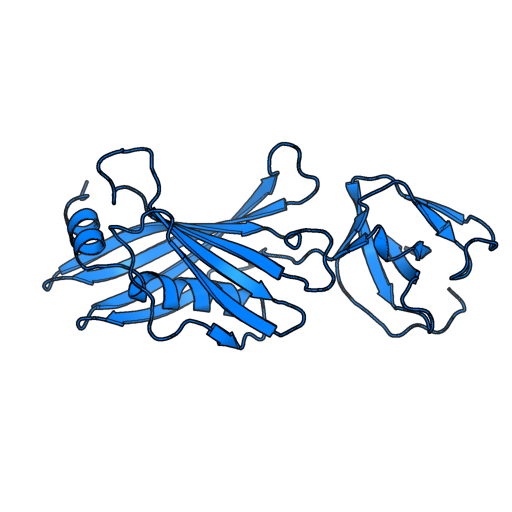578 17.620 1.00 97.25 215 PRO A C 1
ATOM 1653 O O . PRO A 1 215 ? -9.358 2.244 18.333 1.00 97.25 215 PRO A O 1
ATOM 1656 N N . SER A 1 216 ? -7.292 1.526 17.857 1.00 95.75 216 SER A N 1
ATOM 1657 C CA . SER A 1 216 ? -6.655 2.230 18.978 1.00 95.75 216 SER A CA 1
ATOM 1658 C C . SER A 1 216 ? -6.588 3.751 18.783 1.00 95.75 216 SER A C 1
ATOM 1660 O O . SER A 1 216 ? -6.394 4.490 19.751 1.00 95.75 216 SER A O 1
ATOM 1662 N N . ALA A 1 217 ? -6.776 4.236 17.553 1.00 96.88 217 ALA A N 1
ATOM 1663 C CA . ALA A 1 217 ? -6.877 5.653 17.221 1.00 96.88 217 ALA A CA 1
ATOM 1664 C C . ALA A 1 217 ? -8.309 6.198 17.374 1.00 96.88 217 ALA A C 1
ATOM 1666 O O . ALA A 1 217 ? -8.531 7.395 17.192 1.00 96.88 217 ALA A O 1
ATOM 1667 N N . TRP A 1 218 ? -9.290 5.363 17.722 1.00 97.25 218 TRP A N 1
ATOM 1668 C CA . TRP A 1 218 ? -10.692 5.766 17.830 1.00 97.25 218 TRP A CA 1
ATOM 1669 C C . TRP A 1 218 ? -11.058 6.107 19.280 1.00 97.25 218 TRP A C 1
ATOM 1671 O O . TRP A 1 218 ? -10.654 5.428 20.233 1.00 97.25 218 TRP A O 1
ATOM 1681 N N . LYS A 1 219 ? -11.802 7.198 19.477 1.00 96.75 219 LYS A N 1
ATOM 1682 C CA . LYS A 1 219 ? -12.380 7.558 20.782 1.00 96.75 219 LYS A CA 1
ATOM 1683 C C . LYS A 1 219 ? -13.612 6.708 21.085 1.00 96.75 219 LYS A C 1
ATOM 1685 O O . LYS A 1 219 ? -14.174 6.081 20.195 1.00 96.75 219 LYS A O 1
ATOM 1690 N N . GLU A 1 220 ? -14.042 6.718 22.347 1.00 95.38 220 GLU A N 1
ATOM 1691 C CA . GLU A 1 220 ? -15.200 5.936 22.804 1.00 95.38 220 GLU A CA 1
ATOM 1692 C C . GLU A 1 220 ? -16.484 6.252 22.024 1.00 95.38 220 GLU A C 1
ATOM 1694 O O . GLU A 1 220 ? -17.231 5.331 21.716 1.00 95.38 220 GLU A O 1
ATOM 1699 N N . SER A 1 221 ? -16.672 7.503 21.593 1.00 94.56 221 SER A N 1
ATOM 1700 C CA . SER A 1 221 ? -17.823 7.917 20.783 1.00 94.56 221 SER A CA 1
AT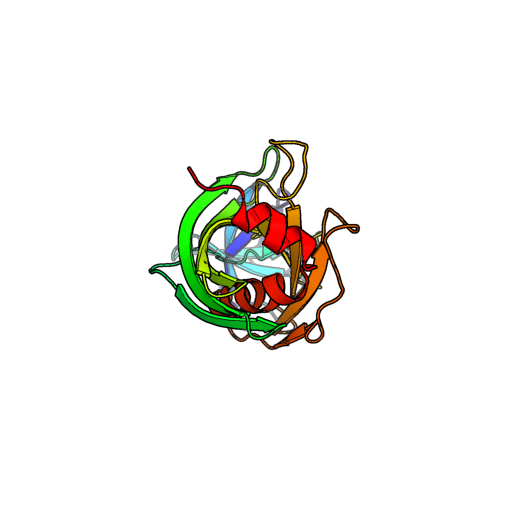OM 1701 C C . SER A 1 221 ? -17.972 7.143 19.469 1.00 94.56 221 SER A C 1
ATOM 1703 O O . SER A 1 221 ? -19.091 6.871 19.059 1.00 94.56 221 SER A O 1
ATOM 1705 N N . VAL A 1 222 ? -16.872 6.713 18.838 1.00 95.31 222 VAL A N 1
ATOM 1706 C CA . VAL A 1 222 ? -16.929 5.857 17.635 1.00 95.31 222 VAL A CA 1
ATOM 1707 C C . VAL A 1 222 ? -17.568 4.515 17.969 1.00 95.31 222 VAL A C 1
ATOM 1709 O O . VAL A 1 222 ? -18.438 4.027 17.257 1.00 95.31 222 VAL A O 1
ATOM 1712 N N . TRP A 1 223 ? -17.143 3.918 19.079 1.00 94.81 223 TRP A N 1
ATOM 1713 C CA . TRP A 1 223 ? -17.639 2.624 19.529 1.00 94.81 223 TRP A CA 1
ATOM 1714 C C . TRP A 1 223 ? -19.105 2.683 19.950 1.00 94.81 223 TRP A C 1
ATOM 1716 O O . TRP A 1 223 ? -19.839 1.721 19.737 1.00 94.81 223 TRP A O 1
ATOM 1726 N N . GLU A 1 224 ? -19.528 3.814 20.512 1.00 92.56 224 GLU A N 1
ATOM 1727 C CA . GLU A 1 224 ? -20.929 4.074 20.826 1.00 92.56 224 GLU A CA 1
ATOM 1728 C C . GLU A 1 224 ? -21.771 4.141 19.549 1.00 92.56 224 GLU A C 1
ATOM 1730 O O . GLU A 1 224 ? -22.732 3.375 19.455 1.00 92.56 224 GLU A O 1
ATOM 1735 N N . SER A 1 225 ? -21.360 4.910 18.531 1.00 92.00 225 SER A N 1
ATOM 1736 C CA . SER A 1 225 ? -22.048 4.952 17.227 1.00 92.00 225 SER A CA 1
ATOM 1737 C C . SER A 1 225 ? -22.155 3.560 16.586 1.00 92.00 225 SER A C 1
ATOM 1739 O O . SER A 1 225 ? -23.242 3.117 16.215 1.00 92.00 225 SER A O 1
ATOM 1741 N N . LEU A 1 226 ? -21.052 2.803 16.553 1.00 91.50 226 LEU A N 1
ATOM 1742 C CA . LEU A 1 226 ? -21.019 1.448 15.983 1.00 91.50 226 LEU A CA 1
ATOM 1743 C C . LEU A 1 226 ? -21.869 0.431 16.755 1.00 91.50 226 LEU A C 1
ATOM 1745 O O . LEU A 1 226 ? -22.262 -0.596 16.206 1.00 91.50 226 LEU A O 1
ATOM 1749 N N . SER A 1 227 ? -22.146 0.678 18.036 1.00 86.88 227 SER A N 1
ATOM 1750 C CA . SER A 1 227 ? -22.988 -0.208 18.844 1.00 86.88 227 SER A CA 1
ATOM 1751 C C . SER A 1 227 ? -24.489 -0.009 18.613 1.00 86.88 227 SER A C 1
ATOM 1753 O O . SER A 1 227 ? -25.266 -0.923 18.908 1.00 86.88 227 SER A O 1
ATOM 1755 N N . ILE A 1 228 ? -24.879 1.161 18.093 1.00 75.62 228 ILE A N 1
ATOM 1756 C CA . ILE A 1 228 ? -26.269 1.573 17.857 1.00 75.62 228 ILE A CA 1
ATOM 1757 C C . ILE A 1 228 ? -26.762 1.090 16.490 1.00 75.62 228 ILE A C 1
ATOM 1759 O O . ILE A 1 228 ? -27.911 0.668 16.382 1.00 75.62 228 ILE A O 1
ATOM 1763 N N . ASN A 1 229 ? -25.890 1.081 15.477 1.00 58.97 229 ASN A N 1
ATOM 1764 C CA . ASN A 1 229 ? -26.213 0.666 14.109 1.00 58.97 229 ASN A CA 1
ATOM 1765 C C . ASN A 1 229 ? -26.336 -0.862 13.989 1.00 58.97 229 ASN A C 1
ATOM 1767 O O . ASN A 1 229 ? -25.495 -1.543 13.406 1.00 58.97 229 ASN A O 1
ATOM 1771 N N . LYS A 1 230 ? -27.397 -1.404 14.592 1.00 46.22 230 LYS A N 1
ATOM 1772 C CA . LYS A 1 230 ? -27.881 -2.768 14.392 1.00 46.22 230 LYS A CA 1
ATOM 1773 C C . LYS A 1 230 ? -29.165 -2.727 13.573 1.00 46.22 230 LYS A C 1
ATOM 1775 O O . LYS A 1 230 ? -30.226 -2.429 14.115 1.00 46.22 230 LYS A O 1
ATOM 1780 N N . SER A 1 231 ? -29.061 -3.113 12.312 1.00 34.78 231 SER A N 1
ATOM 1781 C CA . SER A 1 231 ? -30.143 -3.773 11.581 1.00 34.78 231 SER A CA 1
ATOM 1782 C C . SER A 1 231 ? -29.549 -4.973 10.873 1.00 34.78 231 SER A C 1
ATOM 1784 O O . SER A 1 231 ? -28.667 -4.729 10.021 1.00 34.78 231 SER A O 1
#

pLDDT: mean 92.14, std 9.36, range [34.78, 98.75]

Secondary structure (DSSP, 8-state):
--S--EE---EEEE-S-EEEESSSSTTSPEEEEEPTT-EEEEEEE-SSTTEEEEEETTEEEEEEEGGGEEEEP----SS-EEEEEE-STT-EEEEEEEEEEEEEPTT-SSEEEEEEEEEEEEETTEEEEEEEEEEEESS-SSS-TT-EEEEEEEESSSSSSTT--EEEEEEEETTTTEEEEEEES-TTTB---S--EEE-SSHHHHHHHHHHHGGGGB-HHHHHHHHH---

Sequence (231 aa):
MGVEVKPTQGTYLVTKDVNVRALPKTASKRLSRLKKGMKVTGAGYPKDAAWLAVRMGDKDLGFVYSPVLVPLIDGALTGELRGKLDAGNNRACRYSIDFEGKSEADGELFEIADYEVAYACLHKGKTIKFIALMFLIEAPFKVSRALVHQLTIDVQGVDEEVDRAFSTNFLINTKKKTLAFDGVSLKKFGKTPALKKKSIDSIQHALKSAVEIAPSAWKESVWESLSINKS

Foldseek 3Di:
DPADFDADWAKKFQQAKWFFFQAQDPPGDTQGIDHHLDIWTFGGAGPPNLWTFTHDVVDGRHITRCLRIFTFDDLDDPDKDWDWAALPPRKTKIKIKAWPAWDDDVPDSFIKTKIKMWMFIDDPNDTFIAIKIKIKTRTADPSDPQQKIKIKIWDAQLDPPRPDTWIWIWIQRPVQQKIFTDAIPDPVFFDDAPDGMDGHDDSSRNVVVSVRGVSNGTDVSSVVRSVPPDD

Radius of gyration: 21.2 Å; chains: 1; bounding box: 56×30×58 Å